Protein 9MQF (pdb70)

Solvent-accessible surface area: 14558 Å² total; per-residue (Å²): 120,87,165,67,25,58,116,37,85,49,150,2,135,42,171,31,32,38,141,76,90,37,3,48,15,41,7,2,5,59,17,6,68,81,0,11,36,32,6,18,38,58,27,58,30,188,41,153,62,21,36,9,22,58,64,74,0,155,62,17,24,30,39,14,47,26,11,1,4,44,3,31,79,12,3,85,140,32,47,46,0,0,0,14,0,4,8,0,71,33,61,147,54,13,7,15,25,2,5,8,3,27,19,54,96,94,38,76,12,10,0,3,1,7,3,18,49,16,3,11,36,65,88,94,115,146,81,33,81,2,68,108,98,10,2,144,86,17,41,160,64,6,9,60,64,88,22,78,40,3,57,62,149,66,22,112,83,184,9,77,124,24,124,87,99,6,110,35,99,19,80,92,63,71,2,149,212,85,44,66,54,169,56,38,54,9,31,48,10,24,9,3,34,16,0,26,89,0,7,5,145,70,0,93,98,32,42,18,50,8,50,21,1,5,0,29,23,94,36,44,0,68,58,49,50,37,1,34,2,8,0,12,28,57,60,131,83,0,41,64,25,42,34,126,73,184,203,56,50,49,0,77,0,2,0,4,0,14,56,23,80,157,128,44,74,61,42,0,0,31,0,26,0,18,11,14,119,98,34,114,25,34,160,56,78,94,26,75,120,70

Structure (mmCIF, N/CA/C/O backbone):
data_9MQF
#
_entry.id   9MQF
#
_cell.length_a   67.259
_cell.length_b   67.259
_cell.length_c   207.283
_cell.angle_alpha   90.00
_cell.angle_beta   90.00
_cell.angle_gamma   90.00
#
_symmetry.space_group_name_H-M   'P 41 2 2'
#
loop_
_entity.id
_entity.type
_entity.pdbx_description
1 polymer 'Acyl-[acyl-carrier-protein] hydrolase'
2 water water
#
loop_
_atom_site.group_PDB
_atom_site.id
_atom_site.type_symbol
_atom_site.label_atom_id
_atom_site.label_alt_id
_atom_site.label_comp_id
_atom_site.label_asym_id
_atom_site.label_entity_id
_atom_site.label_seq_id
_atom_site.pdbx_PDB_ins_code
_atom_site.Cartn_x
_atom_site.Cartn_y
_atom_site.Cartn_z
_atom_site.occupancy
_atom_site.B_iso_or_equiv
_atom_site.auth_seq_id
_atom_site.auth_comp_id
_atom_site.auth_asym_id
_atom_site.auth_atom_id
_atom_site.pdbx_PDB_model_num
ATOM 1 N N . PRO A 1 4 ? 2.913 1.788 2.548 1.00 130.76 86 PRO A N 1
ATOM 2 C CA . PRO A 1 4 ? 4.054 2.677 2.302 1.00 131.08 86 PRO A CA 1
ATOM 3 C C . PRO A 1 4 ? 4.773 2.957 3.625 1.00 127.92 86 PRO A C 1
ATOM 4 O O . PRO A 1 4 ? 5.802 3.594 3.609 1.00 125.27 86 PRO A O 1
ATOM 8 N N . ASP A 1 5 ? 4.201 2.483 4.728 1.00 135.02 87 ASP A N 1
ATOM 9 C CA . ASP A 1 5 ? 4.846 2.635 6.055 1.00 135.61 87 ASP A CA 1
ATOM 10 C C . ASP A 1 5 ? 4.809 1.256 6.707 1.00 134.23 87 ASP A C 1
ATOM 11 O O . ASP A 1 5 ? 5.410 1.086 7.780 1.00 133.08 87 ASP A O 1
ATOM 16 N N . LYS A 1 6 ? 4.105 0.322 6.070 1.00 117.82 88 LYS A N 1
ATOM 17 C CA . LYS A 1 6 ? 4.057 -1.066 6.583 1.00 102.51 88 LYS A CA 1
ATOM 18 C C . LYS A 1 6 ? 5.126 -1.852 5.834 1.00 87.50 88 LYS A C 1
ATOM 19 O O . LYS A 1 6 ? 5.053 -3.085 5.808 1.00 89.09 88 LYS A O 1
ATOM 25 N N . ARG A 1 7 ? 6.077 -1.141 5.239 1.00 76.33 89 ARG A N 1
ATOM 26 C CA . ARG A 1 7 ? 7.176 -1.845 4.590 1.00 76.94 89 ARG A CA 1
ATOM 27 C C . ARG A 1 7 ? 8.307 -2.194 5.550 1.00 70.00 89 ARG A C 1
ATOM 28 O O . ARG A 1 7 ? 9.321 -2.748 5.113 1.00 68.86 89 ARG A O 1
ATOM 36 N N . SER A 1 8 ? 8.162 -1.876 6.835 1.00 72.43 90 SER A N 1
ATOM 37 C CA . SER A 1 8 ? 9.086 -2.302 7.875 1.00 67.75 90 SER A CA 1
ATOM 38 C C . SER A 1 8 ? 8.281 -2.796 9.070 1.00 64.99 90 SER A C 1
ATOM 39 O O . SER A 1 8 ? 7.081 -2.534 9.190 1.00 64.03 90 SER A O 1
ATOM 42 N N . PHE A 1 9 ? 8.953 -3.524 9.959 1.00 60.08 91 PHE A N 1
ATOM 43 C CA . PHE A 1 9 ? 8.305 -4.168 11.094 1.00 54.98 91 PHE A CA 1
ATOM 44 C C . PHE A 1 9 ? 9.092 -3.864 12.360 1.00 57.06 91 PHE A C 1
ATOM 45 O O . PHE A 1 9 ? 10.306 -4.088 12.409 1.00 55.17 91 PHE A O 1
ATOM 53 N N . ARG A 1 10 ? 8.398 -3.369 13.383 1.00 52.98 92 ARG A N 1
ATOM 54 C CA . ARG A 1 10 ? 9.019 -2.890 14.610 1.00 48.55 92 ARG A CA 1
ATOM 55 C C . ARG A 1 10 ? 8.456 -3.637 15.812 1.00 52.62 92 ARG A C 1
ATOM 56 O O . ARG A 1 10 ? 7.248 -3.879 15.897 1.00 60.82 92 ARG A O 1
ATOM 64 N N . GLU A 1 11 ? 9.341 -4.002 16.739 1.00 53.75 93 GLU A N 1
ATOM 65 C CA . GLU A 1 11 ? 8.963 -4.671 17.976 1.00 47.75 93 GLU A CA 1
ATOM 66 C C . GLU A 1 11 ? 9.785 -4.102 19.122 1.00 49.59 93 GLU A C 1
ATOM 67 O O . GLU A 1 11 ? 10.938 -3.705 18.938 1.00 53.85 93 GLU A O 1
ATOM 73 N N . GLU A 1 12 ? 9.183 -4.071 20.308 1.00 50.31 94 GLU A N 1
ATOM 74 C CA . GLU A 1 12 ? 9.841 -3.586 21.512 1.00 54.53 94 GLU A CA 1
ATOM 75 C C . GLU A 1 12 ? 10.061 -4.737 22.485 1.00 55.65 94 GLU A C 1
ATOM 76 O O . GLU A 1 12 ? 9.175 -5.574 22.685 1.00 54.64 94 GLU A O 1
ATOM 82 N N . HIS A 1 13 ? 11.250 -4.775 23.083 1.00 53.69 95 HIS A N 1
ATOM 83 C CA . HIS A 1 13 ? 11.605 -5.797 24.056 1.00 46.44 95 HIS A CA 1
ATOM 84 C C . HIS A 1 13 ? 12.401 -5.163 25.187 1.00 48.50 95 HIS A C 1
ATOM 85 O O . HIS A 1 13 ? 13.135 -4.192 24.983 1.00 48.80 95 HIS A O 1
ATOM 92 N N . ARG A 1 14 ? 12.251 -5.724 26.383 1.00 48.81 96 ARG A N 1
ATOM 93 C CA . ARG A 1 14 ? 13.021 -5.307 27.547 1.00 50.26 96 ARG A CA 1
ATOM 94 C C . ARG A 1 14 ? 14.158 -6.298 27.762 1.00 49.83 96 ARG A C 1
ATOM 95 O O . ARG A 1 14 ? 13.919 -7.504 27.885 1.00 58.78 96 ARG A O 1
ATOM 103 N N . ILE A 1 15 ? 15.390 -5.786 27.801 1.00 49.91 97 ILE A N 1
ATOM 104 C CA . ILE A 1 15 ? 16.555 -6.639 28.015 1.00 50.30 97 ILE A CA 1
ATOM 105 C C . ILE A 1 15 ? 16.433 -7.306 29.378 1.00 53.07 97 ILE A C 1
ATOM 106 O O . ILE A 1 15 ? 16.278 -6.634 30.405 1.00 53.63 97 ILE A O 1
ATOM 111 N N . ARG A 1 16 ? 16.496 -8.632 29.391 1.00 51.40 98 ARG A N 1
ATOM 112 C CA . ARG A 1 16 ? 16.240 -9.405 30.595 1.00 53.35 98 ARG A CA 1
ATOM 113 C C . ARG A 1 16 ? 17.527 -9.630 31.387 1.00 54.77 98 ARG A C 1
ATOM 114 O O . ARG A 1 16 ? 18.640 -9.413 30.902 1.00 54.04 98 ARG A O 1
ATOM 122 N N . GLY A 1 17 ? 17.356 -10.084 32.630 1.00 57.10 99 GLY A N 1
ATOM 123 C CA . GLY A 1 17 ? 18.498 -10.241 33.517 1.00 59.03 99 GLY A CA 1
ATOM 124 C C . GLY A 1 17 ? 19.458 -11.327 33.068 1.00 58.38 99 GLY A C 1
ATOM 125 O O . GLY A 1 17 ? 20.678 -11.166 33.162 1.00 62.05 99 GLY A O 1
ATOM 126 N N . TYR A 1 18 ? 18.928 -12.447 32.581 1.00 59.50 100 TYR A N 1
ATOM 127 C CA . TYR A 1 18 ? 19.774 -13.541 32.124 1.00 57.15 100 TYR A CA 1
ATOM 128 C C . TYR A 1 18 ? 20.321 -13.319 30.721 1.00 54.60 100 TYR A C 1
ATOM 129 O O . TYR A 1 18 ? 20.998 -14.207 30.192 1.00 62.67 100 TYR A O 1
ATOM 138 N N . GLU A 1 19 ? 20.053 -12.166 30.111 1.00 53.12 101 GLU A N 1
ATOM 139 C CA . GLU A 1 19 ? 20.493 -11.866 28.756 1.00 50.92 101 GLU A CA 1
ATOM 140 C C . GLU A 1 19 ? 21.718 -10.962 28.713 1.00 51.15 101 GLU A C 1
ATOM 141 O O . GLU A 1 19 ? 22.117 -10.531 27.627 1.00 53.11 101 GLU A O 1
ATOM 147 N N . VAL A 1 20 ? 22.325 -10.665 29.861 1.00 53.33 102 VAL A N 1
ATOM 148 C CA . VAL A 1 20 ? 23.400 -9.686 29.931 1.00 60.13 102 VAL A CA 1
ATOM 149 C C . VAL A 1 20 ? 24.660 -10.332 30.494 1.00 55.85 102 VAL A C 1
ATOM 150 O O . VAL A 1 20 ? 24.620 -11.355 31.183 1.00 57.32 102 VAL A O 1
ATOM 154 N N . SER A 1 21 ? 25.790 -9.707 30.185 1.00 61.44 103 SER A N 1
ATOM 155 C CA . SER A 1 21 ? 27.095 -10.063 30.725 1.00 63.86 103 SER A CA 1
ATOM 156 C C . SER A 1 21 ? 27.289 -9.398 32.081 1.00 65.06 103 SER A C 1
ATOM 157 O O . SER A 1 21 ? 26.468 -8.582 32.502 1.00 65.30 103 SER A O 1
ATOM 160 N N . PRO A 1 22 ? 28.358 -9.746 32.815 1.00 74.28 104 PRO A N 1
ATOM 161 C CA . PRO A 1 22 ? 28.580 -9.119 34.132 1.00 67.20 104 PRO A CA 1
ATOM 162 C C . PRO A 1 22 ? 28.542 -7.597 34.139 1.00 67.83 104 PRO A C 1
ATOM 163 O O . PRO A 1 22 ? 28.150 -7.011 35.157 1.00 77.76 104 PRO A O 1
ATOM 167 N N . ASP A 1 23 ? 28.923 -6.930 33.050 1.00 71.05 105 ASP A N 1
ATOM 168 C CA . ASP A 1 23 ? 28.778 -5.480 32.990 1.00 71.60 105 ASP A CA 1
ATOM 169 C C . ASP A 1 23 ? 27.345 -5.045 32.694 1.00 76.65 105 ASP A C 1
ATOM 170 O O . ASP A 1 23 ? 27.120 -3.874 32.366 1.00 79.19 105 ASP A O 1
ATOM 175 N N . GLN A 1 24 ? 26.389 -5.972 32.791 1.00 74.22 106 GLN A N 1
ATOM 176 C CA . GLN A 1 24 ? 24.956 -5.714 32.656 1.00 64.11 106 GLN A CA 1
ATOM 177 C C . GLN A 1 24 ? 24.573 -5.210 31.269 1.00 63.68 106 GLN A C 1
ATOM 178 O O . GLN A 1 24 ? 23.497 -4.632 31.094 1.00 68.10 106 GLN A O 1
ATOM 184 N N . ARG A 1 25 ? 25.424 -5.425 30.273 1.00 60.03 107 ARG A N 1
ATOM 185 C CA . ARG A 1 25 ? 25.109 -5.088 28.893 1.00 59.63 107 ARG A CA 1
ATOM 186 C C . ARG A 1 25 ? 24.668 -6.342 28.153 1.00 59.90 107 ARG A C 1
ATOM 187 O O . ARG A 1 25 ? 25.188 -7.434 28.399 1.00 59.79 107 ARG A O 1
ATOM 195 N N . ALA A 1 26 ? 23.699 -6.180 27.256 1.00 58.20 108 ALA A N 1
ATOM 196 C CA . ALA A 1 26 ? 23.203 -7.312 26.486 1.00 59.12 108 ALA A CA 1
ATOM 197 C C . ALA A 1 26 ? 24.328 -7.927 25.666 1.00 50.57 108 ALA A C 1
ATOM 198 O O . ALA A 1 26 ? 25.169 -7.221 25.104 1.00 54.64 108 ALA A O 1
ATOM 200 N N . THR A 1 27 ? 24.353 -9.255 25.618 1.00 48.37 109 THR A N 1
ATOM 201 C CA . THR A 1 27 ? 25.346 -9.944 24.814 1.00 51.93 109 THR A CA 1
ATOM 202 C C . THR A 1 27 ? 24.971 -9.869 23.337 1.00 51.81 109 THR A C 1
ATOM 203 O O . THR A 1 27 ? 23.833 -9.563 22.971 1.00 52.24 109 THR A O 1
ATOM 207 N N . ILE A 1 28 ? 25.957 -10.144 22.481 1.00 52.43 110 ILE A N 1
ATOM 208 C CA . ILE A 1 28 ? 25.684 -10.176 21.049 1.00 48.14 110 ILE A CA 1
ATOM 209 C C . ILE A 1 28 ? 24.762 -11.342 20.712 1.00 46.06 110 ILE A C 1
ATOM 210 O O . ILE A 1 28 ? 24.009 -11.286 19.732 1.00 50.51 110 ILE A O 1
ATOM 215 N N . VAL A 1 29 ? 24.793 -12.407 21.518 1.00 46.29 111 VAL A N 1
ATOM 216 C CA . VAL A 1 29 ? 23.832 -13.495 21.357 1.00 48.04 111 VAL A CA 1
ATOM 217 C C . VAL A 1 29 ? 22.417 -12.988 21.601 1.00 50.58 111 VAL A C 1
ATOM 218 O O . VAL A 1 29 ? 21.485 -13.314 20.854 1.00 52.77 111 VAL A O 1
ATOM 222 N N . THR A 1 30 ? 22.235 -12.178 22.647 1.00 49.13 112 THR A N 1
ATOM 223 C CA . THR A 1 30 ? 20.922 -11.609 22.930 1.00 44.88 112 THR A CA 1
ATOM 224 C C . THR A 1 30 ? 20.457 -10.701 21.799 1.00 48.91 112 THR A C 1
ATOM 225 O O . THR A 1 30 ? 19.289 -10.747 21.396 1.00 54.96 112 THR A O 1
ATOM 229 N N . VAL A 1 31 ? 21.358 -9.865 21.278 1.00 41.89 113 VAL A N 1
ATOM 230 C CA . VAL A 1 31 ? 21.011 -9.004 20.149 1.00 42.57 113 VAL A CA 1
ATOM 231 C C . VAL A 1 31 ? 20.594 -9.847 18.951 1.00 46.79 113 VAL A C 1
ATOM 232 O O . VAL A 1 31 ? 19.552 -9.605 18.330 1.00 49.47 113 VAL A O 1
ATOM 236 N N . ALA A 1 32 ? 21.406 -10.851 18.608 1.00 45.42 114 ALA A N 1
ATOM 237 C CA . ALA A 1 32 ? 21.085 -11.714 17.476 1.00 43.09 114 ALA A CA 1
ATOM 238 C C . ALA A 1 32 ? 19.765 -12.443 17.692 1.00 51.61 114 ALA A C 1
ATOM 239 O O . ALA A 1 32 ? 18.985 -12.622 16.747 1.00 45.12 114 ALA A O 1
ATOM 241 N N . ASN A 1 33 ? 19.499 -12.874 18.929 1.00 45.76 115 ASN A N 1
ATOM 242 C CA . ASN A 1 33 ? 18.214 -13.495 19.237 1.00 41.17 115 ASN A CA 1
ATOM 243 C C . ASN A 1 33 ? 17.060 -12.545 18.947 1.00 44.17 115 ASN A C 1
ATOM 244 O O . ASN A 1 33 ? 16.034 -12.952 18.389 1.00 50.76 115 ASN A O 1
ATOM 249 N N . LEU A 1 34 ? 17.210 -11.272 19.320 1.00 40.69 116 LEU A N 1
ATOM 250 C CA . LEU A 1 34 ? 16.157 -10.297 19.056 1.00 47.86 116 LEU A CA 1
ATOM 251 C C . LEU A 1 34 ? 16.000 -10.042 17.564 1.00 49.21 116 LEU A C 1
ATOM 252 O O . LEU A 1 34 ? 14.881 -9.839 17.080 1.00 50.95 116 LEU A O 1
ATOM 257 N N . LEU A 1 35 ? 17.108 -10.051 16.816 1.00 48.52 117 LEU A N 1
ATOM 258 C CA . LEU A 1 35 ? 17.018 -9.852 15.373 1.00 41.92 117 LEU A CA 1
ATOM 259 C C . LEU A 1 35 ? 16.259 -10.993 14.707 1.00 45.67 117 LEU A C 1
ATOM 260 O O . LEU A 1 35 ? 15.443 -10.764 13.807 1.00 49.19 117 LEU A O 1
ATOM 265 N N . GLN A 1 36 ? 16.505 -12.231 15.144 1.00 43.28 118 GLN A N 1
ATOM 266 C CA . GLN A 1 36 ? 15.835 -13.375 14.535 1.00 47.10 118 GLN A CA 1
ATOM 267 C C . GLN A 1 36 ? 14.371 -13.458 14.951 1.00 48.56 118 GLN A C 1
ATOM 268 O O . GLN A 1 36 ? 13.536 -13.945 14.179 1.00 53.58 118 GLN A O 1
ATOM 274 N N . GLU A 1 37 ? 14.037 -12.985 16.154 1.00 52.73 119 GLU A N 1
ATOM 275 C CA . GLU A 1 37 ? 12.651 -13.032 16.608 1.00 47.76 119 GLU A CA 1
ATOM 276 C C . GLU A 1 37 ? 11.790 -12.018 15.864 1.00 44.31 119 GLU A C 1
ATOM 277 O O . GLU A 1 37 ? 10.659 -12.326 15.472 1.00 48.19 119 GLU A O 1
ATOM 283 N N . VAL A 1 38 ? 12.305 -10.804 15.663 1.00 45.13 120 VAL A N 1
ATOM 284 C CA . VAL A 1 38 ? 11.536 -9.784 14.957 1.00 48.60 120 VAL A CA 1
ATOM 285 C C . VAL A 1 38 ? 11.418 -10.133 13.478 1.00 50.36 120 VAL A C 1
ATOM 286 O O . VAL A 1 38 ? 10.372 -9.910 12.856 1.00 51.00 120 VAL A O 1
ATOM 290 N N . ALA A 1 39 ? 12.482 -10.688 12.893 1.00 48.02 121 ALA A N 1
ATOM 291 C CA . ALA A 1 39 ? 12.415 -11.122 11.502 1.00 49.90 121 ALA A CA 1
ATOM 292 C C . ALA A 1 39 ? 11.376 -12.221 11.319 1.00 54.95 121 ALA A C 1
ATOM 293 O O . ALA A 1 39 ? 10.589 -12.190 10.366 1.00 49.63 121 ALA A O 1
ATOM 295 N N . GLY A 1 40 ? 11.357 -13.202 12.226 1.00 45.97 122 GLY A N 1
ATOM 296 C CA . GLY A 1 40 ? 10.348 -14.244 12.154 1.00 44.56 122 GLY A CA 1
ATOM 297 C C . GLY A 1 40 ? 8.944 -13.723 12.377 1.00 52.85 122 GLY A C 1
ATOM 298 O O . GLY A 1 40 ? 7.988 -14.224 11.777 1.00 54.40 122 GLY A O 1
ATOM 299 N N . ASN A 1 41 ? 8.795 -12.714 13.238 1.00 48.89 123 ASN A N 1
ATOM 300 C CA . ASN A 1 41 ? 7.484 -12.106 13.439 1.00 60.24 123 ASN A CA 1
ATOM 301 C C . ASN A 1 41 ? 7.083 -11.241 12.252 1.00 57.65 123 ASN A C 1
ATOM 302 O O . ASN A 1 41 ? 5.886 -11.042 12.008 1.00 51.70 123 ASN A O 1
ATOM 307 N N . HIS A 1 42 ? 8.060 -10.711 11.513 1.00 55.84 124 HIS A N 1
ATOM 308 C CA . HIS A 1 42 ? 7.747 -10.033 10.261 1.00 53.15 124 HIS A CA 1
ATOM 309 C C . HIS A 1 42 ? 7.136 -11.006 9.261 1.00 55.76 124 HIS A C 1
ATOM 310 O O . HIS A 1 42 ? 6.171 -10.670 8.566 1.00 52.27 124 HIS A O 1
ATOM 317 N N . ALA A 1 43 ? 7.677 -12.225 9.187 1.00 54.71 125 ALA A N 1
ATOM 318 C CA . ALA A 1 43 ? 7.106 -13.236 8.303 1.00 54.22 125 ALA A CA 1
ATOM 319 C C . ALA A 1 43 ? 5.713 -13.648 8.764 1.00 66.62 125 ALA A C 1
ATOM 320 O O . ALA A 1 43 ? 4.822 -13.880 7.938 1.00 74.96 125 ALA A O 1
ATOM 322 N N . VAL A 1 44 ? 5.508 -13.746 10.080 1.00 60.98 126 VAL A N 1
ATOM 323 C CA . VAL A 1 44 ? 4.183 -14.058 10.609 1.00 61.98 126 VAL A CA 1
ATOM 324 C C . VAL A 1 44 ? 3.192 -12.961 10.243 1.00 61.20 126 VAL A C 1
ATOM 325 O O . VAL A 1 44 ? 2.048 -13.236 9.864 1.00 73.15 126 VAL A O 1
ATOM 329 N N . GLY A 1 45 ? 3.616 -11.700 10.343 1.00 61.48 127 GLY A N 1
ATOM 330 C CA . GLY A 1 45 ? 2.751 -10.609 9.933 1.00 53.04 127 GLY A CA 1
ATOM 331 C C . GLY A 1 45 ? 2.458 -10.607 8.446 1.00 67.31 127 GLY A C 1
ATOM 332 O O . GLY A 1 45 ? 1.416 -10.104 8.018 1.00 56.41 127 GLY A O 1
ATOM 333 N N . MET A 1 46 ? 3.360 -11.170 7.641 1.00 66.21 128 MET A N 1
ATOM 334 C CA . MET A 1 46 ? 3.183 -11.193 6.192 1.00 69.18 128 MET A CA 1
ATOM 335 C C . MET A 1 46 ? 2.386 -12.413 5.732 1.00 72.40 128 MET A C 1
ATOM 336 O O . MET A 1 46 ? 1.357 -12.270 5.065 1.00 75.11 128 MET A O 1
ATOM 341 N N . TRP A 1 47 ? 2.848 -13.615 6.078 1.00 78.51 129 TRP A N 1
ATOM 342 C CA . TRP A 1 47 ? 2.242 -14.843 5.580 1.00 81.40 129 TRP A CA 1
ATOM 343 C C . TRP A 1 47 ? 1.521 -15.650 6.652 1.00 86.45 129 TRP A C 1
ATOM 344 O O . TRP A 1 47 ? 0.997 -16.725 6.344 1.00 92.95 129 TRP A O 1
ATOM 355 N N . GLY A 1 48 ? 1.484 -15.177 7.895 1.00 86.06 130 GLY A N 1
ATOM 356 C CA . GLY A 1 48 ? 0.767 -15.880 8.940 1.00 84.20 130 GLY A CA 1
ATOM 357 C C . GLY A 1 48 ? 1.609 -16.911 9.660 1.00 87.07 130 GLY A C 1
ATOM 358 O O . GLY A 1 48 ? 2.778 -17.159 9.351 1.00 90.18 130 GLY A O 1
ATOM 359 N N . ARG A 1 49 ? 0.978 -17.531 10.654 1.00 86.30 131 ARG A N 1
ATOM 360 C CA . ARG A 1 49 ? 1.614 -18.535 11.503 1.00 96.54 131 ARG A CA 1
ATOM 361 C C . ARG A 1 49 ? 1.207 -19.909 10.982 1.00 107.91 131 ARG A C 1
ATOM 362 O O . ARG A 1 49 ? 0.102 -20.386 11.254 1.00 119.94 131 ARG A O 1
ATOM 370 N N . THR A 1 50 ? 2.105 -20.550 10.236 1.00 115.86 132 THR A N 1
ATOM 371 C CA . THR A 1 50 ? 1.779 -21.795 9.560 1.00 132.47 132 THR A CA 1
ATOM 372 C C . THR A 1 50 ? 2.095 -23.003 10.443 1.00 142.05 132 THR A C 1
ATOM 373 O O . THR A 1 50 ? 2.628 -22.885 11.549 1.00 133.80 132 THR A O 1
ATOM 377 N N . ASP A 1 51 ? 1.761 -24.191 9.930 1.00 149.12 133 ASP A N 1
ATOM 378 C CA . ASP A 1 51 ? 1.873 -25.432 10.686 1.00 151.46 133 ASP A CA 1
ATOM 379 C C . ASP A 1 51 ? 3.312 -25.831 10.981 1.00 151.84 133 ASP A C 1
ATOM 380 O O . ASP A 1 51 ? 3.526 -26.755 11.772 1.00 149.90 133 ASP A O 1
ATOM 385 N N . GLU A 1 52 ? 4.297 -25.172 10.372 1.00 150.65 134 GLU A N 1
ATOM 386 C CA . GLU A 1 52 ? 5.698 -25.438 10.669 1.00 151.30 134 GLU A CA 1
ATOM 387 C C . GLU A 1 52 ? 6.438 -24.245 11.253 1.00 147.31 134 GLU A C 1
ATOM 388 O O . GLU A 1 52 ? 7.424 -24.444 11.965 1.00 140.11 134 GLU A O 1
ATOM 394 N N . GLY A 1 53 ? 5.935 -23.041 10.972 1.00 145.41 135 GLY A N 1
ATOM 395 C CA . GLY A 1 53 ? 6.597 -21.813 11.439 1.00 138.24 135 GLY A CA 1
ATOM 396 C C . GLY A 1 53 ? 7.379 -21.031 10.403 1.00 154.71 135 GLY A C 1
ATOM 397 O O . GLY A 1 53 ? 7.193 -19.800 10.335 1.00 158.28 135 GLY A O 1
ATOM 398 N N . PHE A 1 54 ? 8.206 -21.720 9.609 1.00 168.53 136 PHE A N 1
ATOM 399 C CA . PHE A 1 54 ? 9.058 -21.037 8.601 1.00 173.68 136 PHE A CA 1
ATOM 400 C C . PHE A 1 54 ? 8.087 -20.424 7.596 1.00 178.75 136 PHE A C 1
ATOM 401 O O . PHE A 1 54 ? 7.166 -21.141 7.156 1.00 177.67 136 PHE A O 1
ATOM 409 N N . ALA A 1 55 ? 8.324 -19.163 7.223 1.00 180.03 137 ALA A N 1
ATOM 410 C CA . ALA A 1 55 ? 7.466 -18.475 6.231 1.00 178.78 137 ALA A CA 1
ATOM 411 C C . ALA A 1 55 ? 6.267 -19.424 6.261 1.00 182.67 137 ALA A C 1
ATOM 412 O O . ALA A 1 55 ? 5.871 -19.812 7.381 1.00 173.83 137 ALA A O 1
ATOM 414 N N . SER A 1 56 ? 5.739 -19.797 5.087 1.00 215.19 138 SER A N 1
ATOM 415 C CA . SER A 1 56 ? 4.514 -20.639 5.047 1.00 215.68 138 SER A CA 1
ATOM 416 C C . SER A 1 56 ? 4.515 -21.669 3.923 1.00 216.82 138 SER A C 1
ATOM 417 O O . SER A 1 56 ? 3.520 -22.417 3.819 1.00 217.36 138 SER A O 1
ATOM 420 N N . LEU A 1 57 ? 5.563 -21.679 3.102 1.00 183.03 139 LEU A N 1
ATOM 421 C CA . LEU A 1 57 ? 5.584 -22.562 1.905 1.00 172.35 139 LEU A CA 1
ATOM 422 C C . LEU A 1 57 ? 4.382 -22.298 0.979 1.00 167.06 139 LEU A C 1
ATOM 423 O O . LEU A 1 57 ? 3.835 -23.294 0.474 1.00 158.97 139 LEU A O 1
ATOM 428 N N . PRO A 1 58 ? 3.928 -21.049 0.698 1.00 165.74 140 PRO A N 1
ATOM 429 C CA . PRO A 1 58 ? 2.876 -20.813 -0.287 1.00 154.10 140 PRO A CA 1
ATOM 430 C C . PRO A 1 58 ? 3.666 -20.682 -1.588 1.00 149.97 140 PRO A C 1
ATOM 431 O O . PRO A 1 58 ? 4.383 -19.710 -1.713 1.00 152.06 140 PRO A O 1
ATOM 435 N N . SER A 1 59 ? 3.527 -21.628 -2.519 1.00 146.42 141 SER A N 1
ATOM 436 C CA . SER A 1 59 ? 4.390 -21.620 -3.698 1.00 147.23 141 SER A CA 1
ATOM 437 C C . SER A 1 59 ? 5.855 -21.778 -3.312 1.00 143.78 141 SER A C 1
ATOM 438 O O . SER A 1 59 ? 6.743 -21.592 -4.156 1.00 137.73 141 SER A O 1
ATOM 441 N N . MET A 1 60 ? 6.130 -22.107 -2.048 1.00 144.27 142 MET A N 1
ATOM 442 C CA . MET A 1 60 ? 7.452 -22.487 -1.567 1.00 142.01 142 MET A CA 1
ATOM 443 C C . MET A 1 60 ? 7.406 -23.857 -0.899 1.00 141.13 142 MET A C 1
ATOM 444 O O . MET A 1 60 ? 8.154 -24.118 0.046 1.00 144.76 142 MET A O 1
ATOM 449 N N . LYS A 1 61 ? 6.526 -24.740 -1.383 1.00 131.53 143 LYS A N 1
ATOM 450 C CA . LYS A 1 61 ? 6.286 -26.011 -0.703 1.00 128.03 143 LYS A CA 1
ATOM 451 C C . LYS A 1 61 ? 7.560 -26.835 -0.564 1.00 117.02 143 LYS A C 1
ATOM 452 O O . LYS A 1 61 ? 7.686 -27.624 0.379 1.00 114.32 143 LYS A O 1
ATOM 458 N N . ASP A 1 62 ? 8.511 -26.665 -1.480 1.00 110.93 144 ASP A N 1
ATOM 459 C CA . ASP A 1 62 ? 9.801 -27.339 -1.410 1.00 113.12 144 ASP A CA 1
ATOM 460 C C . ASP A 1 62 ? 10.949 -26.335 -1.450 1.00 112.48 144 ASP A C 1
ATOM 461 O O . ASP A 1 62 ? 12.026 -26.631 -1.970 1.00 115.82 144 ASP A O 1
ATOM 466 N N . LEU A 1 63 ? 10.729 -25.143 -0.899 1.00 112.55 145 LEU A N 1
ATOM 467 C CA . LEU A 1 63 ? 11.727 -24.086 -0.890 1.00 105.26 145 LEU A CA 1
ATOM 468 C C . LEU A 1 63 ? 11.965 -23.615 0.537 1.00 104.47 145 LEU A C 1
ATOM 469 O O . LEU A 1 63 ? 11.086 -23.714 1.397 1.00 112.68 145 LEU A O 1
ATOM 474 N N . LEU A 1 64 ? 13.167 -23.097 0.778 1.00 99.28 146 LEU A N 1
ATOM 475 C CA . LEU A 1 64 ? 13.598 -22.710 2.112 1.00 95.25 146 LEU A CA 1
ATOM 476 C C . LEU A 1 64 ? 14.471 -21.467 2.023 1.00 87.04 146 LEU A C 1
ATOM 477 O O . LEU A 1 64 ? 15.358 -21.383 1.169 1.00 88.22 146 LEU A O 1
ATOM 482 N N . PHE A 1 65 ? 14.207 -20.500 2.899 1.00 83.12 147 PHE A N 1
ATOM 483 C CA . PHE A 1 65 ? 15.029 -19.301 3.008 1.00 80.09 147 PHE A CA 1
ATOM 484 C C . PHE A 1 65 ? 16.212 -19.595 3.921 1.00 82.23 147 PHE A C 1
ATOM 485 O O . PHE A 1 65 ? 16.028 -20.002 5.074 1.00 84.41 147 PHE A O 1
ATOM 493 N N . VAL A 1 66 ? 17.423 -19.390 3.407 1.00 65.99 148 VAL A N 1
ATOM 494 C CA . VAL A 1 66 ? 18.648 -19.656 4.149 1.00 61.81 148 VAL A CA 1
ATOM 495 C C . VAL A 1 66 ? 19.494 -18.392 4.146 1.00 59.62 148 VAL A C 1
ATOM 496 O O . VAL A 1 66 ? 19.798 -17.847 3.078 1.00 66.83 148 VAL A O 1
ATOM 500 N N . MET A 1 67 ? 19.871 -17.930 5.334 1.00 61.36 149 MET A N 1
ATOM 501 C CA . MET A 1 67 ? 20.751 -16.777 5.469 1.00 57.93 149 MET A CA 1
ATOM 502 C C . MET A 1 67 ? 22.198 -17.233 5.321 1.00 55.04 149 MET A C 1
ATOM 503 O O . MET A 1 67 ? 22.678 -18.056 6.108 1.00 64.69 149 MET A O 1
ATOM 508 N N . THR A 1 68 ? 22.890 -16.708 4.309 1.00 51.22 150 THR A N 1
ATOM 509 C CA . THR A 1 68 ? 24.279 -17.074 4.062 1.00 56.03 150 THR A CA 1
ATOM 510 C C . THR A 1 68 ? 25.278 -16.077 4.632 1.00 53.33 150 THR A C 1
ATOM 511 O O . THR A 1 68 ? 26.442 -16.440 4.835 1.00 58.82 150 THR A O 1
ATOM 515 N N . ARG A 1 69 ? 24.857 -14.843 4.897 1.00 47.53 151 ARG A N 1
ATOM 516 C CA . ARG A 1 69 ? 25.731 -13.822 5.458 1.00 49.09 151 ARG A CA 1
ATOM 517 C C . ARG A 1 69 ? 24.940 -12.979 6.444 1.00 51.49 151 ARG A C 1
ATOM 518 O O . ARG A 1 69 ? 23.824 -12.551 6.141 1.00 47.87 151 ARG A O 1
ATOM 526 N N . LEU A 1 70 ? 25.514 -12.761 7.625 1.00 53.21 152 LEU A N 1
ATOM 527 C CA . LEU A 1 70 ? 24.962 -11.856 8.623 1.00 44.40 152 LEU A CA 1
ATOM 528 C C . LEU A 1 70 ? 26.061 -10.903 9.063 1.00 46.74 152 LEU A C 1
ATOM 529 O O . LEU A 1 70 ? 27.174 -11.338 9.373 1.00 51.96 152 LEU A O 1
ATOM 534 N N . GLN A 1 71 ? 25.752 -9.609 9.082 1.00 46.57 153 GLN A N 1
ATOM 535 C CA . GLN A 1 71 ? 26.694 -8.585 9.518 1.00 45.57 153 GLN A CA 1
ATOM 536 C C . GLN A 1 71 ? 25.988 -7.661 10.496 1.00 51.32 153 GLN A C 1
ATOM 537 O O . GLN A 1 71 ? 24.982 -7.035 10.146 1.00 47.45 153 GLN A O 1
ATOM 543 N N . VAL A 1 72 ? 26.513 -7.578 11.716 1.00 48.14 154 VAL A N 1
ATOM 544 C CA . VAL A 1 72 ? 25.953 -6.739 12.767 1.00 49.79 154 VAL A CA 1
ATOM 545 C C . VAL A 1 72 ? 27.033 -5.780 13.244 1.00 47.12 154 VAL A C 1
ATOM 546 O O . VAL A 1 72 ? 28.139 -6.207 13.593 1.00 54.35 154 VAL A O 1
ATOM 550 N N . ARG A 1 73 ? 26.713 -4.489 13.250 1.00 49.88 155 ARG A N 1
ATOM 551 C CA . ARG A 1 73 ? 27.588 -3.452 13.779 1.00 52.33 155 ARG A CA 1
ATOM 552 C C . ARG A 1 73 ? 26.915 -2.814 14.986 1.00 50.34 155 ARG A C 1
ATOM 553 O O . ARG A 1 73 ? 25.752 -2.404 14.908 1.00 51.58 155 ARG A O 1
ATOM 561 N N . MET A 1 74 ? 27.639 -2.740 16.099 1.00 47.21 156 MET A N 1
ATOM 562 C CA . MET A 1 74 ? 27.096 -2.249 17.359 1.00 51.17 156 MET A CA 1
ATOM 563 C C . MET A 1 74 ? 27.684 -0.884 17.686 1.00 57.28 156 MET A C 1
ATOM 564 O O . MET A 1 74 ? 28.907 -0.707 17.668 1.00 61.34 156 MET A O 1
ATOM 569 N N . TYR A 1 75 ? 26.809 0.074 17.986 1.00 55.31 157 TYR A N 1
ATOM 570 C CA . TYR A 1 75 ? 27.218 1.415 18.381 1.00 61.94 157 TYR A CA 1
ATOM 571 C C . TYR A 1 75 ? 27.150 1.639 19.883 1.00 65.16 157 TYR A C 1
ATOM 572 O O . TYR A 1 75 ? 27.926 2.436 20.417 1.00 62.94 157 TYR A O 1
ATOM 581 N N . GLU A 1 76 ? 26.230 0.961 20.568 1.00 63.94 158 GLU A N 1
ATOM 582 C CA . GLU A 1 76 ? 26.143 1.002 22.022 1.00 61.31 158 GLU A CA 1
ATOM 583 C C . GLU A 1 76 ? 25.257 -0.134 22.514 1.00 60.58 158 GLU A C 1
ATOM 584 O O . GLU A 1 76 ? 24.075 -0.206 22.162 1.00 58.44 158 GLU A O 1
ATOM 590 N N . TYR A 1 77 ? 25.818 -1.027 23.314 1.00 62.51 159 TYR A N 1
ATOM 591 C CA . TYR A 1 77 ? 25.055 -2.166 23.801 1.00 61.92 159 TYR A CA 1
ATOM 592 C C . TYR A 1 77 ? 24.019 -1.706 24.819 1.00 56.02 159 TYR A C 1
ATOM 593 O O . TYR A 1 77 ? 24.353 -0.948 25.738 1.00 62.22 159 TYR A O 1
ATOM 602 N N . PRO A 1 78 ? 22.763 -2.120 24.686 1.00 56.30 160 PRO A N 1
ATOM 603 C CA . PRO A 1 78 ? 21.771 -1.801 25.714 1.00 51.42 160 PRO A CA 1
ATOM 604 C C . PRO A 1 78 ? 22.052 -2.568 26.996 1.00 57.71 160 PRO A C 1
ATOM 605 O O . PRO A 1 78 ? 22.773 -3.568 27.014 1.00 57.91 160 PRO A O 1
ATOM 609 N N . LYS A 1 79 ? 21.469 -2.078 28.082 1.00 54.44 161 LYS A N 1
ATOM 610 C CA . LYS A 1 79 ? 21.718 -2.625 29.406 1.00 59.24 161 LYS A CA 1
ATOM 611 C C . LYS A 1 79 ? 20.475 -3.321 29.947 1.00 59.16 161 LYS A C 1
ATOM 612 O O . LYS A 1 79 ? 19.366 -3.183 29.423 1.00 58.83 161 LYS A O 1
ATOM 618 N N . TRP A 1 80 ? 20.688 -4.084 31.016 1.00 63.83 162 TRP A N 1
ATOM 619 C CA . TRP A 1 80 ? 19.610 -4.821 31.661 1.00 60.98 162 TRP A CA 1
ATOM 620 C C . TRP A 1 80 ? 18.536 -3.867 32.172 1.00 58.85 162 TRP A C 1
ATOM 621 O O . TRP A 1 80 ? 18.822 -2.932 32.926 1.00 61.24 162 TRP A O 1
ATOM 632 N N . GLY A 1 81 ? 17.295 -4.103 31.747 1.00 57.57 163 GLY A N 1
ATOM 633 C CA . GLY A 1 81 ? 16.181 -3.242 32.073 1.00 58.73 163 GLY A CA 1
ATOM 634 C C . GLY A 1 81 ? 15.800 -2.260 30.985 1.00 57.54 163 GLY A C 1
ATOM 635 O O . GLY A 1 81 ? 14.715 -1.671 31.058 1.00 58.23 163 GLY A O 1
ATOM 636 N N . ASP A 1 82 ? 16.655 -2.071 29.983 1.00 56.03 164 ASP A N 1
ATOM 637 C CA . ASP A 1 82 ? 16.356 -1.136 28.908 1.00 57.02 164 ASP A CA 1
ATOM 638 C C . ASP A 1 82 ? 15.290 -1.698 27.977 1.00 58.34 164 ASP A C 1
ATOM 639 O O . ASP A 1 82 ? 15.305 -2.882 27.627 1.00 55.80 164 ASP A O 1
ATOM 644 N N . VAL A 1 83 ? 14.362 -0.836 27.573 1.00 54.11 165 VAL A N 1
ATOM 645 C CA . VAL A 1 83 ? 13.371 -1.173 26.559 1.00 51.90 165 VAL A CA 1
ATOM 646 C C . VAL A 1 83 ? 13.951 -0.770 25.209 1.00 52.11 165 VAL A C 1
ATOM 647 O O . VAL A 1 83 ? 14.167 0.416 24.945 1.00 51.51 165 VAL A O 1
ATOM 651 N N . VAL A 1 84 ? 14.218 -1.755 24.358 1.00 48.77 166 VAL A N 1
ATOM 652 C CA . VAL A 1 84 ? 14.783 -1.502 23.043 1.00 47.30 166 VAL A CA 1
ATOM 653 C C . VAL A 1 84 ? 13.740 -1.826 21.984 1.00 51.07 166 VAL A C 1
ATOM 654 O O . VAL A 1 84 ? 12.798 -2.591 22.207 1.00 50.50 166 VAL A O 1
ATOM 658 N N . ALA A 1 85 ? 13.919 -1.226 20.813 1.00 52.07 167 ALA A N 1
ATOM 659 C CA . ALA A 1 85 ? 13.066 -1.470 19.660 1.00 49.82 167 ALA A CA 1
ATOM 660 C C . ALA A 1 85 ? 13.914 -2.045 18.538 1.00 52.03 167 ALA A C 1
ATOM 661 O O . ALA A 1 85 ? 15.008 -1.541 18.260 1.00 52.89 167 ALA A O 1
ATOM 663 N N . VAL A 1 86 ? 13.417 -3.102 17.905 1.00 50.71 168 VAL A N 1
ATOM 664 C CA . VAL A 1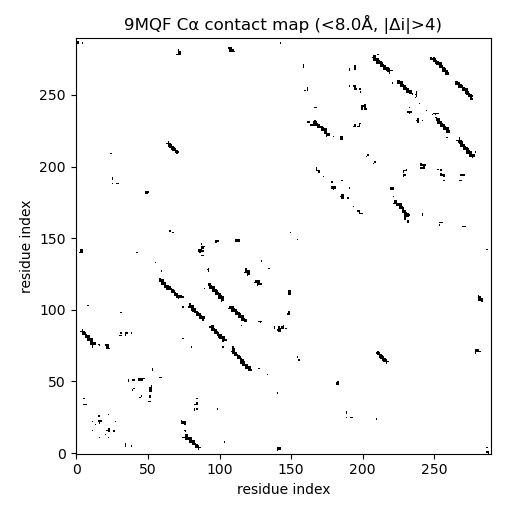 86 ? 14.068 -3.715 16.754 1.00 50.25 168 VAL A CA 1
ATOM 665 C C . VAL A 1 86 ? 13.167 -3.505 15.547 1.00 52.23 168 VAL A C 1
ATOM 666 O O . VAL A 1 86 ? 12.020 -3.971 15.528 1.00 56.24 168 VAL A O 1
ATOM 670 N N . GLU A 1 87 ? 13.678 -2.792 14.551 1.00 48.97 169 GLU A N 1
ATOM 671 C CA . GLU A 1 87 ? 12.960 -2.526 13.314 1.00 52.77 169 GLU A CA 1
ATOM 672 C C . GLU A 1 87 ? 13.653 -3.259 12.175 1.00 52.99 169 GLU A C 1
ATOM 673 O O . GLU A 1 87 ? 14.873 -3.147 12.013 1.00 54.20 169 GLU A O 1
ATOM 679 N N . THR A 1 88 ? 12.879 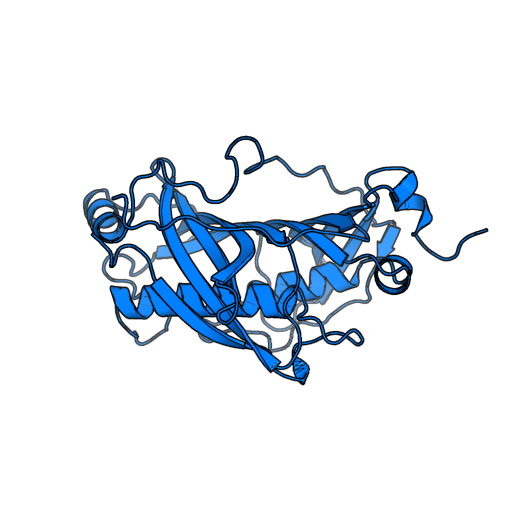-4.012 11.396 1.00 51.87 170 THR A N 1
ATOM 680 C CA . THR A 1 88 ? 13.431 -4.856 10.348 1.00 51.02 170 THR A CA 1
ATOM 681 C C . THR A 1 88 ? 12.690 -4.638 9.036 1.00 50.78 170 THR A C 1
ATOM 682 O O . THR A 1 88 ? 11.517 -4.255 9.014 1.00 57.02 170 THR A O 1
ATOM 686 N N . TYR A 1 89 ? 13.401 -4.889 7.941 1.00 47.06 171 TYR A N 1
ATOM 687 C CA . TYR A 1 89 ? 12.849 -4.817 6.596 1.00 54.02 171 TYR A CA 1
ATOM 688 C C . TYR A 1 89 ? 13.757 -5.625 5.681 1.00 52.83 171 TYR A C 1
ATOM 689 O O . TYR A 1 89 ? 14.877 -5.985 6.049 1.00 54.02 171 TYR A O 1
ATOM 698 N N . PHE A 1 90 ? 13.261 -5.905 4.478 1.00 51.05 172 PHE A N 1
ATOM 699 C CA . PHE A 1 90 ? 14.030 -6.646 3.490 1.00 54.21 172 PHE A CA 1
ATOM 700 C C . PHE A 1 90 ? 13.817 -6.027 2.117 1.00 57.98 172 PHE A C 1
ATOM 701 O O . PHE A 1 90 ? 12.765 -5.449 1.839 1.00 50.85 172 PHE A O 1
ATOM 709 N N . THR A 1 91 ? 14.833 -6.142 1.263 1.00 56.24 173 THR A N 1
ATOM 710 C CA . THR A 1 91 ? 14.787 -5.606 -0.090 1.00 58.67 173 THR A CA 1
ATOM 711 C C . THR A 1 91 ? 15.283 -6.654 -1.077 1.00 66.21 173 THR A C 1
ATOM 712 O O . THR A 1 91 ? 15.805 -7.707 -0.700 1.00 59.47 173 THR A O 1
ATOM 716 N N . GLU A 1 92 ? 15.113 -6.345 -2.360 1.00 66.07 174 GLU A N 1
ATOM 717 C CA . GLU A 1 92 ? 15.637 -7.195 -3.417 1.00 67.09 174 GLU A CA 1
ATOM 718 C C . GLU A 1 92 ? 17.160 -7.118 -3.444 1.00 60.73 174 GLU A C 1
ATOM 719 O O . GLU A 1 92 ? 17.748 -6.056 -3.226 1.00 62.56 174 GLU A O 1
ATOM 725 N N . GLU A 1 93 ? 17.801 -8.259 -3.699 1.00 59.71 175 GLU A N 1
ATOM 726 C CA . GLU A 1 93 ? 19.264 -8.341 -3.763 1.00 57.79 175 GLU A CA 1
ATOM 727 C C . GLU A 1 93 ? 19.615 -9.216 -4.965 1.00 61.97 175 GLU A C 1
ATOM 728 O O . GLU A 1 93 ? 19.744 -10.437 -4.841 1.00 72.67 175 GLU A O 1
ATOM 734 N N . GLY A 1 94 ? 19.775 -8.581 -6.125 1.00 61.36 176 GLY A N 1
ATOM 735 C CA . GLY A 1 94 ? 19.939 -9.347 -7.342 1.00 71.81 176 GLY A CA 1
ATOM 736 C C . GLY A 1 94 ? 18.632 -10.019 -7.731 1.00 78.38 176 GLY A C 1
ATOM 737 O O . GLY A 1 94 ? 17.537 -9.536 -7.431 1.00 90.28 176 GLY A O 1
ATOM 738 N N . ARG A 1 95 ? 18.759 -11.226 -8.276 1.00 87.07 177 ARG A N 1
ATOM 739 C CA . ARG A 1 95 ? 17.567 -11.952 -8.773 1.00 90.80 177 ARG A CA 1
ATOM 740 C C . ARG A 1 95 ? 17.427 -13.263 -8.010 1.00 89.86 177 ARG A C 1
ATOM 741 O O . ARG A 1 95 ? 16.461 -13.991 -8.259 1.00 99.95 177 ARG A O 1
ATOM 749 N N . LEU A 1 96 ? 18.375 -13.548 -7.134 1.00 82.41 178 LEU A N 1
ATOM 750 C CA . LEU A 1 96 ? 18.303 -14.750 -6.316 1.00 77.92 178 LEU A CA 1
ATOM 751 C C . LEU A 1 96 ? 18.197 -14.470 -4.828 1.00 78.40 178 LEU A C 1
ATOM 752 O O . LEU A 1 96 ? 17.543 -15.236 -4.117 1.00 78.87 178 LEU A O 1
ATOM 757 N N . ALA A 1 97 ? 18.808 -13.397 -4.342 1.00 71.36 179 ALA A N 1
ATOM 758 C CA . ALA A 1 97 ? 18.944 -13.151 -2.918 1.00 64.55 179 ALA A CA 1
ATOM 759 C C . ALA A 1 97 ? 18.046 -12.009 -2.459 1.00 63.70 179 ALA A C 1
ATOM 760 O O . ALA A 1 97 ? 17.575 -11.191 -3.253 1.00 67.94 179 ALA A O 1
ATOM 762 N N . PHE A 1 98 ? 17.813 -11.973 -1.151 1.00 59.05 180 PHE A N 1
ATOM 763 C CA . PHE A 1 98 ? 17.136 -10.871 -0.489 1.00 62.53 180 PHE A CA 1
ATOM 764 C C . PHE A 1 98 ? 18.034 -10.331 0.614 1.00 53.09 180 PHE A C 1
ATOM 765 O O . PHE A 1 98 ? 18.805 -11.075 1.227 1.00 57.23 180 PHE A O 1
ATOM 773 N N . ARG A 1 99 ? 17.932 -9.029 0.860 1.00 58.26 181 ARG A N 1
ATOM 774 C CA . ARG A 1 99 ? 18.751 -8.348 1.856 1.00 52.63 181 ARG A CA 1
ATOM 775 C C . ARG A 1 99 ? 17.847 -7.876 2.987 1.00 54.91 181 ARG A C 1
ATOM 776 O O . ARG A 1 99 ? 17.074 -6.928 2.815 1.00 55.81 181 ARG A O 1
ATOM 784 N N . ARG A 1 100 ? 17.940 -8.536 4.138 1.00 54.35 182 ARG A N 1
ATOM 785 C CA . ARG A 1 100 ? 17.208 -8.128 5.328 1.00 49.37 182 ARG A CA 1
ATOM 786 C C . ARG A 1 100 ? 18.124 -7.334 6.250 1.00 48.07 182 ARG A C 1
ATOM 787 O O . ARG A 1 100 ? 19.276 -7.713 6.476 1.00 45.25 182 ARG A O 1
ATOM 795 N N . GLU A 1 101 ? 17.603 -6.230 6.780 1.00 46.08 183 GLU A N 1
ATOM 796 C CA . GLU A 1 101 ? 18.370 -5.341 7.636 1.00 45.57 183 GLU A CA 1
ATOM 797 C C . GLU A 1 101 ? 17.601 -5.080 8.925 1.00 52.08 183 GLU A C 1
ATOM 798 O O . GLU A 1 101 ? 16.383 -5.267 8.996 1.00 51.12 183 GLU A O 1
ATOM 804 N N . TRP A 1 102 ? 18.334 -4.657 9.956 1.00 49.68 184 TRP A N 1
ATOM 805 C CA . TRP A 1 102 ? 17.763 -4.423 11.275 1.00 41.28 184 TRP A CA 1
ATOM 806 C C . TRP A 1 102 ? 18.262 -3.099 11.833 1.00 44.66 184 TRP A C 1
ATOM 807 O O . TRP A 1 102 ? 19.403 -2.694 11.595 1.00 41.55 184 TRP A O 1
ATOM 818 N N . LYS A 1 103 ? 17.396 -2.436 12.593 1.00 51.24 185 LYS A N 1
ATOM 819 C CA . LYS A 1 103 ? 17.757 -1.253 13.363 1.00 45.00 185 LYS A CA 1
ATOM 820 C C . LYS A 1 103 ? 17.474 -1.531 14.831 1.00 53.88 185 LYS A C 1
ATOM 821 O O . LYS A 1 103 ? 16.318 -1.747 15.212 1.00 53.04 185 LYS A O 1
ATOM 827 N N . LEU A 1 104 ? 18.525 -1.542 15.646 1.00 54.76 186 LEU A N 1
ATOM 828 C CA . LEU A 1 104 ? 18.405 -1.704 17.090 1.00 52.58 186 LEU A CA 1
ATOM 829 C C . LEU A 1 104 ? 18.396 -0.321 17.726 1.00 51.34 186 LEU A C 1
ATOM 830 O O . LEU A 1 104 ? 19.376 0.424 17.613 1.00 53.28 186 LEU A O 1
ATOM 835 N N . MET A 1 105 ? 17.291 0.022 18.386 1.00 46.70 187 MET A N 1
ATOM 836 C CA . MET A 1 105 ? 17.062 1.380 18.854 1.00 53.10 187 MET A CA 1
ATOM 837 C C . MET A 1 105 ? 16.667 1.380 20.324 1.00 52.84 187 MET A C 1
ATOM 838 O O . MET A 1 105 ? 16.018 0.452 20.813 1.00 47.39 187 MET A O 1
ATOM 843 N N . ASP A 1 106 ? 17.075 2.437 21.023 1.00 55.31 188 ASP A N 1
ATOM 844 C CA . ASP A 1 106 ? 16.672 2.666 22.404 1.00 53.32 188 ASP A CA 1
ATOM 845 C C . ASP A 1 106 ? 15.361 3.444 22.403 1.00 56.50 188 ASP A C 1
ATOM 846 O O . ASP A 1 106 ? 15.278 4.525 21.813 1.00 61.85 188 ASP A O 1
ATOM 851 N N . VAL A 1 107 ? 14.338 2.890 23.058 1.00 55.15 189 VAL A N 1
ATOM 852 C CA . VAL A 1 107 ? 13.013 3.505 23.021 1.00 58.29 189 VAL A CA 1
ATOM 853 C C . VAL A 1 107 ? 13.007 4.828 23.779 1.00 64.36 189 VAL A C 1
ATOM 854 O O . VAL A 1 107 ? 12.341 5.789 23.373 1.00 75.27 189 VAL A O 1
ATOM 858 N N . ALA A 1 108 ? 13.760 4.907 24.878 1.00 62.57 190 ALA A N 1
ATOM 859 C CA . ALA A 1 108 ? 13.738 6.105 25.712 1.00 67.77 190 ALA A CA 1
ATOM 860 C C . ALA A 1 108 ? 14.316 7.309 24.976 1.00 75.74 190 ALA A C 1
ATOM 861 O O . ALA A 1 108 ? 13.720 8.393 24.972 1.00 84.35 190 ALA A O 1
ATOM 863 N N . THR A 1 109 ? 15.477 7.140 24.345 1.00 72.59 191 THR A N 1
ATOM 864 C CA . THR A 1 109 ? 16.155 8.238 23.670 1.00 73.59 191 THR A CA 1
ATOM 865 C C . THR A 1 109 ? 15.903 8.274 22.168 1.00 71.66 191 THR A C 1
ATOM 866 O O . THR A 1 109 ? 16.217 9.284 21.530 1.00 73.47 191 THR A O 1
ATOM 870 N N . GLY A 1 110 ? 15.349 7.209 21.590 1.00 70.82 192 GLY A N 1
ATOM 871 C CA . GLY A 1 110 ? 15.175 7.135 20.155 1.00 65.21 192 GLY A CA 1
ATOM 872 C C . GLY A 1 110 ? 16.448 6.933 19.365 1.00 67.58 192 GLY A C 1
ATOM 873 O O . GLY A 1 110 ? 16.382 6.831 18.135 1.00 69.52 192 GLY A O 1
ATOM 874 N N . LYS A 1 111 ? 17.598 6.863 20.029 1.00 63.42 193 LYS A N 1
ATOM 875 C CA . LYS A 1 111 ? 18.878 6.758 19.348 1.00 66.68 193 LYS A CA 1
ATOM 876 C C . LYS A 1 111 ? 19.068 5.362 18.758 1.00 68.71 193 LYS A C 1
ATOM 877 O O . LYS A 1 111 ? 18.370 4.406 19.109 1.00 61.10 193 LYS A O 1
ATOM 883 N N . LEU A 1 112 ? 20.034 5.256 17.848 1.00 69.14 194 LEU A N 1
ATOM 884 C CA . LEU A 1 112 ? 20.344 4.008 17.162 1.00 61.13 194 LEU A CA 1
ATOM 885 C C . LEU A 1 112 ? 21.485 3.305 17.888 1.00 61.65 194 LEU A C 1
ATOM 886 O O . LEU A 1 112 ? 22.600 3.834 17.959 1.00 60.98 194 LEU A O 1
ATOM 891 N N . LEU A 1 113 ? 21.205 2.115 18.417 1.00 57.29 195 LEU A N 1
ATOM 892 C CA . LEU A 1 113 ? 22.195 1.355 19.171 1.00 56.71 195 LEU A CA 1
ATOM 893 C C . LEU A 1 113 ? 23.031 0.433 18.296 1.00 57.63 195 LEU A C 1
ATOM 894 O O . LEU A 1 113 ? 24.189 0.157 18.630 1.00 51.02 195 LEU A O 1
ATOM 899 N N . GLY A 1 114 ? 22.473 -0.054 17.194 1.00 52.95 196 GLY A N 1
ATOM 900 C CA . GLY A 1 114 ? 23.193 -0.978 16.337 1.00 55.46 196 GLY A CA 1
ATOM 901 C C . GLY A 1 114 ? 22.431 -1.204 15.053 1.00 56.44 196 GLY A C 1
ATOM 902 O O . GLY A 1 114 ? 21.248 -0.872 14.935 1.00 53.29 196 GLY A O 1
ATOM 903 N N . ALA A 1 115 ? 23.134 -1.784 14.083 1.00 50.54 197 ALA A N 1
ATOM 904 C CA . ALA A 1 115 ? 22.576 -2.018 12.761 1.00 49.80 197 ALA A CA 1
ATOM 905 C C . ALA A 1 115 ? 22.992 -3.394 12.267 1.00 50.98 197 ALA A C 1
ATOM 906 O O . A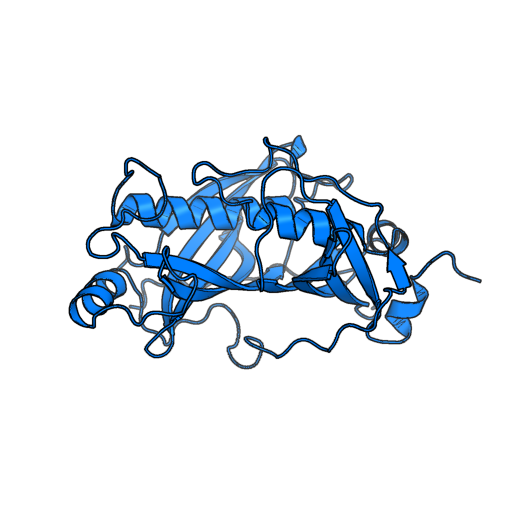LA A 1 115 ? 24.120 -3.834 12.505 1.00 51.33 197 ALA A O 1
ATOM 908 N N . GLY A 1 116 ? 22.076 -4.065 11.582 1.00 47.58 198 GLY A N 1
ATOM 909 C CA . GLY A 1 116 ? 22.363 -5.357 10.995 1.00 49.05 198 GLY A CA 1
ATOM 910 C C . GLY A 1 116 ? 21.950 -5.401 9.540 1.00 52.33 198 GLY A C 1
ATOM 911 O O . GLY A 1 116 ? 21.033 -4.702 9.109 1.00 51.32 198 GLY A O 1
ATOM 912 N N . THR A 1 117 ? 22.659 -6.232 8.778 1.00 45.28 199 THR A N 1
ATOM 913 C CA . THR A 1 117 ? 22.307 -6.517 7.395 1.00 51.84 199 THR A CA 1
ATOM 914 C C . THR A 1 117 ? 22.664 -7.967 7.102 1.00 51.09 199 THR A C 1
ATOM 915 O O . THR A 1 117 ? 23.530 -8.555 7.755 1.00 47.02 199 THR A O 1
ATOM 919 N N . SER A 1 118 ? 21.983 -8.546 6.116 1.00 52.38 200 SER A N 1
ATOM 920 C CA . SER A 1 118 ? 22.108 -9.974 5.866 1.00 46.32 200 SER A CA 1
ATOM 921 C C . SER A 1 118 ? 21.786 -10.276 4.410 1.00 48.54 200 SER A C 1
ATOM 922 O O . SER A 1 118 ? 21.244 -9.442 3.681 1.00 55.36 200 SER A O 1
ATOM 925 N N . THR A 1 119 ? 22.134 -11.495 3.998 1.00 47.73 201 THR A N 1
ATOM 926 C CA . THR A 1 119 ? 21.885 -11.988 2.649 1.00 46.43 201 THR A CA 1
ATOM 927 C C . THR A 1 119 ? 21.154 -13.318 2.752 1.00 47.91 201 THR A C 1
ATOM 928 O O . THR A 1 119 ? 21.649 -14.251 3.394 1.00 52.80 201 THR A O 1
ATOM 932 N N . TRP A 1 120 ? 19.983 -13.404 2.125 1.00 47.50 202 TRP A N 1
ATOM 933 C CA . TRP A 1 120 ? 19.133 -14.586 2.182 1.00 49.85 202 TRP A CA 1
ATOM 934 C C . TRP A 1 120 ? 18.906 -15.120 0.776 1.00 55.48 202 TRP A C 1
ATOM 935 O O . TRP A 1 120 ? 18.544 -14.359 -0.126 1.00 60.21 202 TRP A O 1
ATOM 946 N N . VAL A 1 121 ? 19.101 -16.424 0.596 1.00 53.45 203 VAL A N 1
ATOM 947 C CA . VAL A 1 121 ? 18.854 -17.085 -0.677 1.00 55.73 203 VAL A CA 1
ATOM 948 C C . VAL A 1 121 ? 17.780 -18.149 -0.474 1.00 67.03 203 VAL A C 1
ATOM 949 O O . VAL A 1 121 ? 17.415 -18.492 0.651 1.00 66.53 203 VAL A O 1
ATOM 953 N N . THR A 1 122 ? 17.273 -18.668 -1.589 1.00 67.14 204 THR A N 1
ATOM 954 C CA . THR A 1 122 ? 16.274 -19.732 -1.591 1.00 73.61 204 THR A CA 1
ATOM 955 C C . THR A 1 122 ? 16.927 -21.001 -2.122 1.00 82.88 204 THR A C 1
ATOM 956 O O . THR A 1 122 ? 17.310 -21.063 -3.296 1.00 85.97 204 THR A O 1
ATOM 960 N N . ILE A 1 123 ? 16.986 -21.985 -1.231 1.00 83.73 205 ILE A N 1
ATOM 961 C CA . ILE A 1 123 ? 17.520 -23.309 -1.621 1.00 93.89 205 ILE A CA 1
ATOM 962 C C . ILE A 1 123 ? 16.341 -24.265 -1.714 1.00 101.05 205 ILE A C 1
ATOM 963 O O . ILE A 1 123 ? 15.310 -24.008 -1.076 1.00 99.18 205 ILE A O 1
ATOM 968 N N . ASN A 1 124 ? 16.473 -25.288 -2.545 1.00 112.73 206 ASN A N 1
ATOM 969 C CA . ASN A 1 124 ? 15.444 -26.315 -2.606 1.00 111.96 206 ASN A CA 1
ATOM 970 C C . ASN A 1 124 ? 15.580 -27.246 -1.408 1.00 121.66 206 ASN A C 1
ATOM 971 O O . ASN A 1 124 ? 16.669 -27.756 -1.127 1.00 125.74 206 ASN A O 1
ATOM 976 N N . THR A 1 125 ? 14.484 -27.427 -0.675 1.00 121.78 207 THR A N 1
ATOM 977 C CA . THR A 1 125 ? 14.532 -28.238 0.567 1.00 126.79 207 THR A CA 1
ATOM 978 C C . THR A 1 125 ? 14.991 -29.655 0.242 1.00 139.83 207 THR A C 1
ATOM 979 O O . THR A 1 125 ? 15.850 -30.180 0.973 1.00 140.51 207 THR A O 1
ATOM 983 N N . ALA A 1 126 ? 14.451 -30.231 -0.830 1.00 166.37 208 ALA A N 1
ATOM 984 C CA . ALA A 1 126 ? 14.761 -31.640 -1.163 1.00 170.44 208 ALA A CA 1
ATOM 985 C C . ALA A 1 126 ? 16.051 -31.819 -1.969 1.00 171.15 208 ALA A C 1
ATOM 986 O O . ALA A 1 126 ? 16.251 -32.924 -2.502 1.00 172.31 208 ALA A O 1
ATOM 988 N N . THR A 1 127 ? 16.880 -30.778 -2.066 1.00 152.89 209 THR A N 1
ATOM 989 C CA . THR A 1 127 ? 18.187 -30.905 -2.763 1.00 145.89 209 THR A CA 1
ATOM 990 C C . THR A 1 127 ? 19.254 -30.002 -2.147 1.00 137.90 209 THR A C 1
ATOM 991 O O . THR A 1 127 ? 20.402 -30.075 -2.602 1.00 135.56 209 THR A O 1
ATOM 995 N N . ARG A 1 128 ? 18.889 -29.181 -1.165 1.00 138.52 210 ARG A N 1
ATOM 996 C CA . ARG A 1 128 ? 19.839 -28.206 -0.558 1.00 139.12 210 ARG A CA 1
ATOM 997 C C . ARG A 1 128 ? 20.582 -27.443 -1.661 1.00 139.98 210 ARG A C 1
ATOM 998 O O . ARG A 1 128 ? 21.614 -26.832 -1.343 1.00 143.67 210 ARG A O 1
ATOM 1006 N N . ARG A 1 129 ? 20.051 -27.482 -2.886 1.00 142.86 211 ARG A N 1
ATOM 1007 C CA . ARG A 1 129 ? 20.655 -26.756 -4.030 1.00 139.90 211 ARG A CA 1
ATOM 1008 C C . ARG A 1 129 ? 19.911 -25.433 -4.223 1.00 136.92 211 ARG A C 1
ATOM 1009 O O . ARG A 1 129 ? 18.708 -25.398 -3.944 1.00 137.17 211 ARG A O 1
ATOM 1017 N N . LEU A 1 130 ? 20.597 -24.395 -4.697 1.00 113.69 212 LEU A N 1
ATOM 1018 C CA . LEU A 1 130 ? 19.965 -23.104 -4.931 1.00 100.44 212 LEU A CA 1
ATOM 1019 C C . LEU A 1 130 ? 18.832 -23.241 -5.940 1.00 105.66 212 LEU A C 1
ATOM 1020 O O . LEU A 1 130 ? 18.864 -24.086 -6.839 1.00 111.93 212 LEU A O 1
ATOM 1025 N N . SER A 1 131 ? 17.815 -22.397 -5.781 1.00 98.60 213 SER A N 1
ATOM 1026 C CA . SER A 1 131 ? 16.647 -22.443 -6.652 1.00 100.97 213 SER A CA 1
ATOM 1027 C C . SER A 1 131 ? 16.078 -21.041 -6.780 1.00 94.33 213 SER A C 1
ATOM 1028 O O . SER A 1 131 ? 15.699 -20.429 -5.777 1.00 84.79 213 SER A O 1
ATOM 1031 N N . LYS A 1 132 ? 16.019 -20.541 -8.011 1.00 96.90 214 LYS A N 1
ATOM 1032 C CA . LYS A 1 132 ? 15.453 -19.224 -8.267 1.00 94.27 214 LYS A CA 1
ATOM 1033 C C . LYS A 1 132 ? 13.954 -19.248 -8.001 1.00 98.05 214 LYS A C 1
ATOM 1034 O O . LYS A 1 132 ? 13.230 -20.067 -8.579 1.00 102.79 214 LYS A O 1
ATOM 1040 N N . LEU A 1 133 ? 13.491 -18.362 -7.127 1.00 97.82 215 LEU A N 1
ATOM 1041 C CA . LEU A 1 133 ? 12.060 -18.202 -6.936 1.00 91.69 215 LEU A CA 1
ATOM 1042 C C . LEU A 1 133 ? 11.418 -17.775 -8.253 1.00 101.14 215 LEU A C 1
ATOM 1043 O O . LEU A 1 133 ? 12.013 -16.994 -9.006 1.00 104.33 215 LEU A O 1
ATOM 1048 N N . PRO A 1 134 ? 10.228 -18.278 -8.575 1.00 101.94 216 PRO A N 1
ATOM 1049 C CA . PRO A 1 134 ? 9.546 -17.823 -9.792 1.00 100.12 216 PRO A CA 1
ATOM 1050 C C . PRO A 1 134 ? 9.271 -16.329 -9.725 1.00 107.04 216 PRO A C 1
ATOM 1051 O O . PRO A 1 134 ? 8.928 -15.791 -8.670 1.00 100.23 216 PRO A O 1
ATOM 1055 N N . GLU A 1 135 ? 9.440 -15.653 -10.866 1.00 114.56 217 GLU A N 1
ATOM 1056 C CA . GLU A 1 135 ? 9.220 -14.210 -10.903 1.00 114.62 217 GLU A CA 1
ATOM 1057 C C . GLU A 1 135 ? 7.801 -13.846 -10.491 1.00 110.28 217 GLU A C 1
ATOM 1058 O O . GLU A 1 135 ? 7.564 -12.740 -9.991 1.00 109.02 217 GLU A O 1
ATOM 1064 N N . ASP A 1 136 ? 6.849 -14.758 -10.694 1.00 113.69 218 ASP A N 1
ATOM 1065 C CA . ASP A 1 136 ? 5.513 -14.570 -10.141 1.00 106.05 218 ASP A CA 1
ATOM 1066 C C . ASP A 1 136 ? 5.566 -14.452 -8.623 1.00 95.87 218 ASP A C 1
ATOM 1067 O O . ASP A 1 136 ? 4.872 -13.616 -8.032 1.00 97.30 218 ASP A O 1
ATOM 1072 N N . VAL A 1 137 ? 6.397 -15.270 -7.976 1.00 101.10 219 VAL A N 1
ATOM 1073 C CA . VAL A 1 137 ? 6.446 -15.290 -6.518 1.00 100.01 219 VA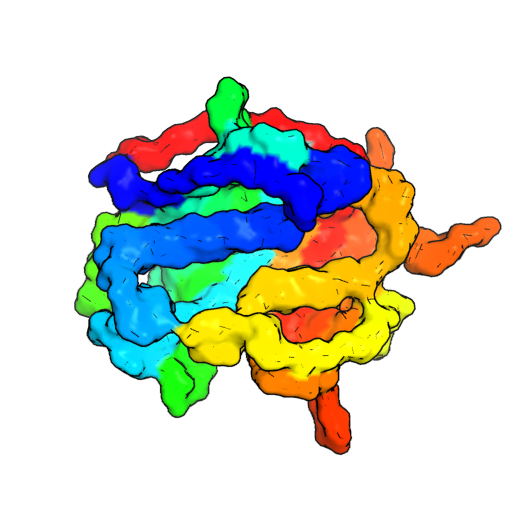L A CA 1
ATOM 1074 C C . VAL A 1 137 ? 7.258 -14.118 -5.979 1.00 102.33 219 VAL A C 1
ATOM 1075 O O . VAL A 1 137 ? 6.860 -13.477 -5.000 1.00 101.85 219 VAL A O 1
ATOM 1079 N N . ARG A 1 138 ? 8.405 -13.820 -6.598 1.00 97.69 220 ARG A N 1
ATOM 1080 C CA . ARG A 1 138 ? 9.268 -12.756 -6.087 1.00 98.22 220 ARG A CA 1
ATOM 1081 C C . ARG A 1 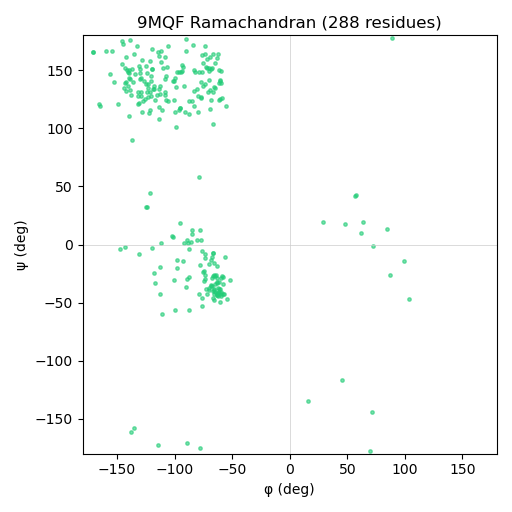138 ? 8.567 -11.404 -6.121 1.00 94.33 220 ARG A C 1
ATOM 1082 O O . ARG A 1 138 ? 8.746 -10.583 -5.213 1.00 84.59 220 ARG A O 1
ATOM 1090 N N . LYS A 1 139 ? 7.765 -11.153 -7.159 1.00 96.61 221 LYS A N 1
ATOM 1091 C CA . LYS A 1 139 ? 7.027 -9.897 -7.245 1.00 94.77 221 LYS A CA 1
ATOM 1092 C C . LYS A 1 139 ? 6.086 -9.718 -6.058 1.00 95.21 221 LYS A C 1
ATOM 1093 O O . LYS A 1 139 ? 5.799 -8.585 -5.657 1.00 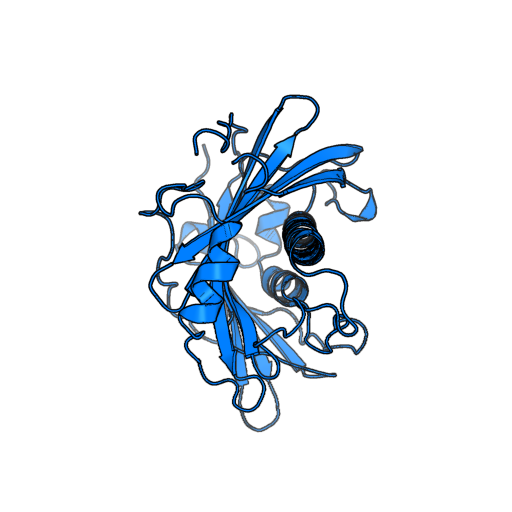90.46 221 LYS A O 1
ATOM 1099 N N . ARG A 1 140 ? 5.606 -10.821 -5.481 1.00 106.38 222 ARG A N 1
ATOM 1100 C CA . ARG A 1 140 ? 4.715 -10.739 -4.329 1.00 97.70 222 ARG A CA 1
ATOM 1101 C C . ARG A 1 140 ? 5.475 -10.413 -3.049 1.00 96.59 222 ARG A C 1
ATOM 1102 O O . ARG A 1 140 ? 5.020 -9.588 -2.248 1.00 97.52 222 ARG A O 1
ATOM 1110 N N . PHE A 1 141 ? 6.587 -11.089 -2.811 1.00 82.33 223 PHE A N 1
ATOM 1111 C CA . PHE A 1 141 ? 7.387 -10.737 -1.620 1.00 82.18 223 PHE A CA 1
ATOM 1112 C C . PHE A 1 141 ? 7.728 -9.248 -1.652 1.00 77.45 223 PHE A C 1
ATOM 1113 O O . PHE A 1 141 ? 7.521 -8.585 -0.630 1.00 72.66 223 PHE A O 1
ATOM 1121 N N . LEU A 1 142 ? 8.192 -8.734 -2.790 1.00 77.88 224 LEU A N 1
ATOM 1122 C CA . LEU A 1 142 ? 8.669 -7.359 -2.855 1.00 72.29 224 LEU A CA 1
ATOM 1123 C C . LEU A 1 142 ? 7.565 -6.332 -2.639 1.00 69.58 224 LEU A C 1
ATOM 1124 O O . LEU A 1 142 ? 7.870 -5.138 -2.545 1.00 63.45 224 LEU A O 1
ATOM 1129 N N . ARG A 1 143 ? 6.301 -6.757 -2.562 1.00 65.14 225 ARG A N 1
ATOM 1130 C CA . ARG A 1 143 ? 5.242 -5.835 -2.166 1.00 68.12 225 ARG A CA 1
ATOM 1131 C C . ARG A 1 143 ? 5.472 -5.303 -0.758 1.00 67.15 225 ARG A C 1
ATOM 1132 O O . ARG A 1 143 ? 5.112 -4.159 -0.457 1.00 64.33 225 ARG A O 1
ATOM 1140 N N . PHE A 1 144 ? 6.068 -6.114 0.113 1.00 65.61 226 PHE A N 1
ATOM 1141 C CA . PHE A 1 144 ? 6.412 -5.707 1.468 1.00 66.98 226 PHE A CA 1
ATOM 1142 C C . PHE A 1 144 ? 7.795 -5.080 1.562 1.00 68.42 226 PHE A C 1
ATOM 1143 O O . PHE A 1 144 ? 8.238 -4.755 2.668 1.00 65.78 226 PHE A O 1
ATOM 1151 N N . ALA A 1 145 ? 8.482 -4.899 0.438 1.00 66.03 227 ALA A N 1
ATOM 1152 C CA . ALA A 1 145 ? 9.857 -4.430 0.481 1.00 66.12 227 ALA A CA 1
ATOM 1153 C C . ALA A 1 145 ? 9.941 -2.940 0.181 1.00 69.44 227 ALA A C 1
ATOM 1154 O O . ALA A 1 145 ? 9.205 -2.434 -0.675 1.00 69.77 227 ALA A O 1
ATOM 1156 N N . PRO A 1 146 ? 10.810 -2.220 0.882 1.00 68.86 228 PRO A N 1
ATOM 1157 C CA . PRO A 1 146 ? 11.171 -0.867 0.456 1.00 64.12 228 PRO A CA 1
ATOM 1158 C C . PRO A 1 146 ? 12.085 -0.926 -0.754 1.00 65.06 228 PRO A C 1
ATOM 1159 O O . PRO A 1 146 ? 12.535 -2.016 -1.140 1.00 67.20 228 PRO A O 1
ATOM 1163 N N . PRO A 1 147 ? 12.370 0.209 -1.394 1.00 64.07 229 PRO A N 1
ATOM 1164 C CA . PRO A 1 147 ? 13.287 0.187 -2.540 1.00 61.80 229 PRO A CA 1
ATOM 1165 C C . PRO A 1 147 ? 14.669 -0.306 -2.140 1.00 67.31 229 PRO A C 1
ATOM 1166 O O . PRO A 1 147 ? 15.117 -0.125 -1.006 1.00 65.51 229 PRO A O 1
ATOM 1170 N N . SER A 1 148 ? 15.351 -0.939 -3.099 1.00 64.20 230 SER A N 1
ATOM 1171 C CA . SER A 1 148 ? 16.681 -1.485 -2.850 1.00 60.67 230 SER A CA 1
ATOM 1172 C C . SER A 1 148 ? 17.724 -0.408 -2.586 1.00 69.70 230 SER A C 1
ATOM 1173 O O . SER A 1 148 ? 18.863 -0.745 -2.244 1.00 70.83 230 SER A O 1
ATOM 1176 N N . SER A 1 149 ? 17.372 0.870 -2.745 1.00 68.79 231 SER A N 1
ATOM 1177 C CA . SER A 1 149 ? 18.284 1.956 -2.411 1.00 65.90 231 SER A CA 1
ATOM 1178 C C . SER A 1 149 ? 18.437 2.157 -0.910 1.00 69.81 231 SER A C 1
ATOM 1179 O O . SER A 1 149 ? 19.345 2.885 -0.492 1.00 68.05 231 SER A O 1
ATOM 1182 N N . VAL A 1 150 ? 17.585 1.535 -0.101 1.00 70.20 232 VAL A N 1
ATOM 1183 C CA . VAL A 1 150 ? 17.625 1.708 1.348 1.00 66.03 232 VAL A CA 1
ATOM 1184 C C . VAL A 1 150 ? 18.782 0.893 1.912 1.00 61.69 232 VAL A C 1
ATOM 1185 O O . VAL A 1 150 ? 18.887 -0.312 1.663 1.00 63.03 232 VAL A O 1
ATOM 1189 N N . HIS A 1 151 ? 19.657 1.555 2.668 1.00 61.03 233 HIS A N 1
ATOM 1190 C CA . HIS A 1 151 ? 20.792 0.905 3.310 1.00 63.65 233 HIS A CA 1
ATOM 1191 C C . HIS A 1 151 ? 20.942 1.448 4.722 1.00 55.75 233 HIS A C 1
ATOM 1192 O O . HIS A 1 151 ? 20.983 2.666 4.917 1.00 59.40 233 HIS A O 1
ATOM 1199 N N . ILE A 1 152 ? 21.023 0.548 5.699 1.00 55.76 234 ILE A N 1
ATOM 1200 C CA . ILE A 1 152 ? 21.310 0.967 7.065 1.00 57.07 234 ILE A CA 1
ATOM 1201 C C . ILE A 1 152 ? 22.815 1.050 7.312 1.00 57.72 234 ILE A C 1
ATOM 1202 O O . ILE A 1 152 ? 23.263 1.839 8.149 1.00 61.18 234 ILE A O 1
ATOM 1207 N N . LEU A 1 153 ? 23.605 0.261 6.588 1.00 57.22 235 LEU A N 1
ATOM 1208 C CA . LEU A 1 153 ? 25.054 0.315 6.613 1.00 57.45 235 LEU A CA 1
ATOM 1209 C C . LEU A 1 153 ? 25.574 0.652 5.221 1.00 56.89 235 LEU A C 1
ATOM 1210 O O . LEU A 1 153 ? 24.919 0.339 4.222 1.00 65.79 235 LEU A O 1
ATOM 1215 N N . PRO A 1 154 ? 26.729 1.304 5.123 1.00 62.14 236 PRO A N 1
ATOM 1216 C CA . PRO A 1 154 ? 27.300 1.612 3.807 1.00 66.72 236 PRO A CA 1
ATOM 1217 C C . PRO A 1 154 ? 27.537 0.340 3.015 1.00 63.23 236 PRO A C 1
ATOM 1218 O O . PRO A 1 154 ? 28.188 -0.594 3.508 1.00 62.44 236 PRO A O 1
ATOM 1222 N N . PRO A 1 155 ? 27.006 0.257 1.792 1.00 66.37 237 PRO A N 1
ATOM 1223 C CA . PRO A 1 155 ? 27.189 -0.969 0.999 1.00 65.53 237 PRO A CA 1
ATOM 1224 C C . PRO A 1 155 ? 28.644 -1.312 0.760 1.00 69.94 237 PRO A C 1
ATOM 1225 O O . PRO A 1 155 ? 28.992 -2.498 0.710 1.00 66.49 237 PRO A O 1
ATOM 1229 N N . GLU A 1 156 ? 29.508 -0.304 0.620 1.00 67.50 238 GLU A N 1
ATOM 1230 C CA . GLU A 1 156 ? 30.929 -0.549 0.408 1.00 66.44 238 GLU A CA 1
ATOM 1231 C C . GLU A 1 156 ? 31.575 -1.252 1.594 1.00 69.45 238 GLU A C 1
ATOM 1232 O O . GLU A 1 156 ? 32.659 -1.826 1.444 1.00 68.91 238 GLU A O 1
ATOM 1238 N N . GLU A 1 157 ? 30.938 -1.220 2.762 1.00 62.71 239 GLU A N 1
ATOM 1239 C CA . GLU A 1 157 ? 31.454 -1.862 3.961 1.00 60.21 239 GLU A CA 1
ATOM 1240 C C . GLU A 1 157 ? 30.755 -3.181 4.265 1.00 60.46 239 GLU A C 1
ATOM 1241 O O . GLU A 1 157 ? 30.995 -3.769 5.324 1.00 66.98 239 GLU A O 1
ATOM 1247 N N . THR A 1 158 ? 29.899 -3.656 3.366 1.00 59.15 240 THR A N 1
ATOM 1248 C CA . THR A 1 158 ? 29.204 -4.924 3.522 1.00 58.81 240 THR A CA 1
ATOM 1249 C C . THR A 1 158 ? 29.669 -5.909 2.456 1.00 56.99 240 THR A C 1
ATOM 1250 O O . THR A 1 158 ? 30.311 -5.540 1.469 1.00 69.28 240 THR A O 1
ATOM 1254 N N . LYS A 1 159 ? 29.335 -7.181 2.680 1.00 65.71 241 LYS A N 1
ATOM 1255 C CA . LYS A 1 159 ? 29.589 -8.253 1.716 1.00 56.81 241 LYS A CA 1
ATOM 1256 C C . LYS A 1 159 ? 31.071 -8.349 1.359 1.00 54.80 241 LYS A C 1
ATOM 1257 O O . LYS A 1 159 ? 31.440 -8.511 0.194 1.00 60.73 241 LYS A O 1
ATOM 1263 N N . LYS A 1 160 ? 31.926 -8.243 2.369 1.00 52.42 242 LYS A N 1
ATOM 1264 C CA . LYS A 1 160 ? 33.360 -8.394 2.185 1.00 54.28 242 LYS A CA 1
ATOM 1265 C C . LYS A 1 160 ? 33.756 -9.847 2.403 1.00 59.13 242 LYS A C 1
ATOM 1266 O O . LYS A 1 160 ? 33.278 -10.500 3.335 1.00 62.44 242 LYS A O 1
ATOM 1272 N N . LYS A 1 161 ? 34.618 -10.355 1.526 1.00 60.45 243 LYS A N 1
ATOM 1273 C CA . LYS A 1 161 ? 35.057 -11.739 1.627 1.00 56.75 243 LYS A CA 1
ATOM 1274 C C . LYS A 1 161 ? 35.894 -11.928 2.885 1.00 60.77 243 LYS A C 1
ATOM 1275 O O . LYS A 1 161 ? 36.805 -11.142 3.162 1.00 68.44 243 LYS A O 1
ATOM 1281 N N . LEU A 1 162 ? 35.576 -12.966 3.653 1.00 58.90 244 LEU A N 1
ATOM 1282 C CA . LEU A 1 162 ? 36.327 -13.264 4.862 1.00 59.95 244 LEU A CA 1
ATOM 1283 C C . LEU A 1 162 ? 37.659 -13.914 4.509 1.00 57.65 244 LEU A C 1
ATOM 1284 O O . LEU A 1 162 ? 37.780 -14.626 3.509 1.00 62.63 244 LEU A O 1
ATOM 1289 N N . GLN A 1 163 ? 38.666 -13.654 5.341 1.00 61.04 245 GLN A N 1
ATOM 1290 C CA . GLN A 1 163 ? 39.964 -14.282 5.150 1.00 58.00 245 GLN A CA 1
ATOM 1291 C C . GLN A 1 163 ? 39.845 -15.797 5.294 1.00 61.15 245 GLN A C 1
ATOM 1292 O O . GLN A 1 163 ? 38.878 -16.323 5.850 1.00 66.65 245 GLN A O 1
ATOM 1298 N N . ASP A 1 164 ? 40.887 -16.470 4.807 1.00 68.73 246 ASP A N 1
ATOM 1299 C CA . ASP A 1 164 ? 40.930 -17.948 4.877 1.00 74.32 246 ASP A CA 1
ATOM 1300 C C . ASP A 1 164 ? 41.336 -18.362 6.287 1.00 70.43 246 ASP A C 1
ATOM 1301 O O . ASP A 1 164 ? 42.103 -17.622 6.915 1.00 68.34 246 ASP A O 1
ATOM 1306 N N . MET A 1 165 ? 40.845 -19.508 6.741 1.00 82.28 247 MET A N 1
ATOM 1307 C CA . MET A 1 165 ? 41.043 -19.966 8.110 1.00 81.78 247 MET A CA 1
ATOM 1308 C C . MET A 1 165 ? 42.230 -20.920 8.172 1.00 78.56 247 MET A C 1
ATOM 1309 O O . MET A 1 165 ? 42.190 -22.006 7.584 1.00 80.61 247 MET A O 1
ATOM 1314 N N . GLU A 1 166 ? 43.276 -20.519 8.891 1.00 77.94 248 GLU A N 1
ATOM 1315 C CA . GLU A 1 166 ? 44.424 -21.388 9.111 1.00 82.88 248 GLU A CA 1
ATOM 1316 C C . GLU A 1 166 ? 44.099 -22.388 10.212 1.00 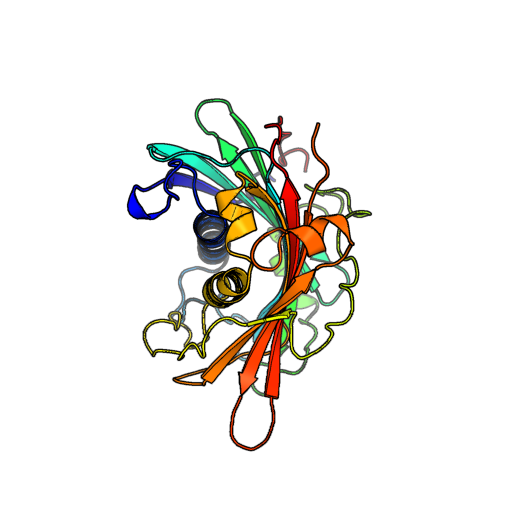87.65 248 GLU A C 1
ATOM 1317 O O . GLU A 1 166 ? 43.674 -22.003 11.307 1.00 84.12 248 GLU A O 1
ATOM 1323 N N . LEU A 1 167 ? 44.300 -23.674 9.925 1.00 91.46 249 LEU A N 1
ATOM 1324 C CA . LEU A 1 167 ? 43.924 -24.712 10.867 1.00 84.76 249 LEU A CA 1
ATOM 1325 C C . LEU A 1 167 ? 45.133 -25.545 11.275 1.00 87.43 249 LEU A C 1
ATOM 1326 O O . LEU A 1 167 ? 46.026 -25.783 10.454 1.00 94.00 249 LEU A O 1
ATOM 1331 N N . PRO A 1 168 ? 45.194 -26.003 12.535 1.00 85.46 250 PRO A N 1
ATOM 1332 C CA . PRO A 1 168 ? 44.229 -25.776 13.625 1.00 82.76 250 PRO A CA 1
ATOM 1333 C C . PRO A 1 168 ? 44.283 -24.343 14.142 1.00 84.92 250 PRO A C 1
ATOM 1334 O O . PRO A 1 168 ? 45.320 -23.691 14.053 1.00 88.44 250 PRO A O 1
ATOM 1338 N N . GLY A 1 169 ? 43.179 -23.825 14.675 1.00 80.54 251 GLY A N 1
ATOM 1339 C CA . GLY A 1 169 ? 43.186 -22.478 15.209 1.00 80.67 251 GLY A CA 1
ATOM 1340 C C . GLY A 1 169 ? 44.103 -22.344 16.409 1.00 88.82 251 GLY A C 1
ATOM 1341 O O . GLY A 1 169 ? 44.422 -23.313 17.102 1.00 94.27 251 GLY A O 1
ATOM 1342 N N . GLN A 1 170 ? 44.545 -21.107 16.649 1.00 83.15 252 GLN A N 1
ATOM 1343 C CA . GLN A 1 170 ? 45.418 -20.852 17.790 1.00 87.52 252 GLN A CA 1
ATOM 1344 C C . GLN A 1 170 ? 44.691 -21.100 19.105 1.00 91.28 252 GLN A C 1
ATOM 1345 O O . GLN A 1 170 ? 45.275 -21.639 20.052 1.00 94.97 252 GLN A O 1
ATOM 1351 N N . VAL A 1 171 ? 43.422 -20.716 19.181 1.00 87.64 253 VAL A N 1
ATOM 1352 C CA . VAL A 1 171 ? 42.567 -21.054 20.310 1.00 84.47 253 VAL A CA 1
ATOM 1353 C C . VAL A 1 171 ? 41.579 -22.113 19.845 1.00 89.69 253 VAL A C 1
ATOM 1354 O O . VAL A 1 171 ? 41.136 -22.114 18.690 1.00 91.28 253 VAL A O 1
ATOM 1358 N N . GLN A 1 172 ? 41.244 -23.031 20.748 1.00 100.61 254 GLN A N 1
ATOM 1359 C CA . GLN A 1 172 ? 40.345 -24.139 20.431 1.00 100.42 254 GLN A CA 1
ATOM 1360 C C . GLN A 1 172 ? 39.414 -24.362 21.613 1.00 97.73 254 GLN A C 1
ATOM 1361 O O . GLN A 1 172 ? 39.854 -24.819 22.673 1.00 95.85 254 GLN A O 1
ATOM 1367 N N . SER A 1 173 ? 38.136 -24.043 21.436 1.00 97.75 255 SER A N 1
ATOM 1368 C CA . SER A 1 173 ? 37.147 -24.394 22.442 1.00 97.32 255 SER A CA 1
ATOM 1369 C C . SER A 1 173 ? 36.944 -25.904 22.455 1.00 100.92 255 SER A C 1
ATOM 1370 O O . SER A 1 173 ? 37.122 -26.585 21.441 1.00 96.14 255 SER A O 1
ATOM 1373 N N . ALA A 1 174 ? 36.569 -26.427 23.620 1.00 104.74 256 ALA A N 1
ATOM 1374 C CA . ALA A 1 174 ? 36.410 -27.864 23.774 1.00 104.98 256 ALA A CA 1
ATOM 1375 C C . ALA A 1 174 ? 35.292 -28.385 22.875 1.00 108.22 256 ALA A C 1
ATOM 1376 O O . ALA A 1 174 ? 34.428 -27.637 22.408 1.00 111.78 256 ALA A O 1
ATOM 1378 N N . GLN A 1 175 ? 35.326 -29.695 22.629 1.00 118.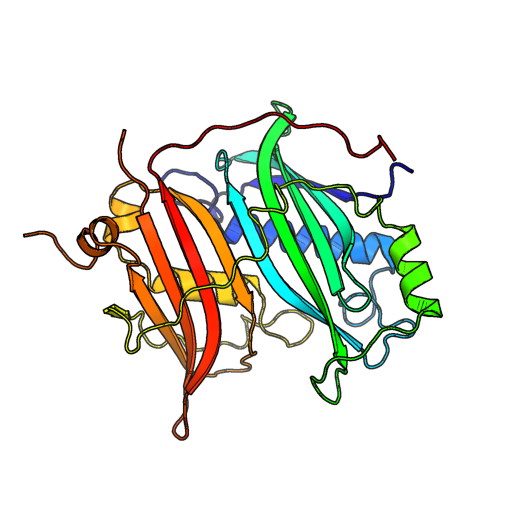42 257 GLN A N 1
ATOM 1379 C CA . GLN A 1 175 ? 34.339 -30.350 21.779 1.00 116.46 257 GLN A CA 1
ATOM 1380 C C . GLN A 1 175 ? 33.009 -29.972 22.414 1.00 122.22 257 GLN A C 1
ATOM 1381 O O . GLN A 1 175 ? 32.760 -30.289 23.582 1.00 124.89 257 GLN A O 1
ATOM 1387 N N . GLN A 1 176 ? 32.154 -29.286 21.662 1.00 116.34 258 GLN A N 1
ATOM 1388 C CA . GLN A 1 176 ? 30.800 -29.038 22.131 1.00 118.25 258 GLN A CA 1
ATOM 1389 C C . GLN A 1 176 ? 30.005 -30.187 21.525 1.00 114.23 258 GLN A C 1
ATOM 1390 O O . GLN A 1 176 ? 30.382 -30.763 20.501 1.00 112.50 258 GLN A O 1
ATOM 1396 N N . VAL A 1 177 ? 28.899 -30.526 22.178 1.00 118.52 259 VAL A N 1
ATOM 1397 C CA . VAL A 1 177 ? 28.023 -31.603 21.736 1.00 116.47 259 VAL A CA 1
ATOM 1398 C C . VAL A 1 177 ? 26.672 -30.995 21.399 1.00 119.73 259 VAL A C 1
ATOM 1399 O O . VAL A 1 177 ? 26.063 -30.316 22.236 1.00 122.52 259 VAL A O 1
ATOM 1403 N N . ALA A 1 178 ? 26.209 -31.227 20.175 1.00 117.05 260 ALA A N 1
ATOM 1404 C CA . ALA A 1 178 ? 24.876 -30.790 19.794 1.00 117.54 260 ALA A CA 1
ATOM 1405 C C . ALA A 1 178 ? 23.839 -31.565 20.596 1.00 123.51 260 ALA A C 1
ATOM 1406 O O . ALA A 1 178 ? 23.952 -32.782 20.765 1.00 124.56 260 ALA A O 1
ATOM 1408 N N . ARG A 1 179 ? 22.842 -30.857 21.111 1.00 135.06 261 ARG A N 1
ATOM 1409 C CA . ARG A 1 179 ? 21.767 -31.465 21.875 1.00 136.85 261 ARG A CA 1
ATOM 1410 C C . ARG A 1 179 ? 20.458 -31.332 21.111 1.00 137.11 261 ARG A C 1
ATOM 1411 O O . ARG A 1 179 ? 20.333 -30.524 20.186 1.00 136.93 261 ARG A O 1
ATOM 1419 N N . ARG A 1 180 ? 19.476 -32.148 21.499 1.00 136.65 262 ARG A N 1
ATOM 1420 C CA . ARG A 1 180 ? 18.161 -32.040 20.881 1.00 135.47 262 ARG A CA 1
ATOM 1421 C C . ARG A 1 180 ? 17.443 -30.761 21.287 1.00 137.80 262 ARG A C 1
ATOM 1422 O O . ARG A 1 180 ? 16.492 -30.357 20.611 1.00 137.15 262 ARG A O 1
ATOM 1430 N N . ALA A 1 181 ? 17.912 -30.121 22.354 1.00 133.47 263 ALA A N 1
ATOM 1431 C CA . ALA A 1 181 ? 17.321 -28.833 22.757 1.00 123.35 263 ALA A CA 1
ATOM 1432 C C . ALA A 1 181 ? 17.752 -27.757 21.764 1.00 128.58 263 ALA A C 1
ATOM 1433 O O . ALA A 1 181 ? 16.919 -26.901 21.419 1.00 133.77 263 ALA A O 1
ATOM 1435 N N . ASP A 1 182 ? 18.995 -27.821 21.293 1.00 126.77 264 ASP A N 1
ATOM 1436 C CA . ASP A 1 182 ? 19.534 -26.742 20.426 1.00 125.96 264 ASP A CA 1
ATOM 1437 C C . ASP A 1 182 ? 18.936 -27.051 19.050 1.00 122.82 264 ASP A C 1
ATOM 1438 O O . ASP A 1 182 ? 19.720 -27.205 18.100 1.00 119.75 264 ASP A O 1
ATOM 1443 N N . MET A 1 183 ? 17.612 -27.099 18.929 1.00 119.38 265 MET A N 1
ATOM 1444 C CA . MET A 1 183 ? 17.024 -27.302 17.581 1.00 119.71 265 MET A CA 1
ATOM 1445 C C . MET A 1 183 ? 15.820 -26.361 17.642 1.00 118.67 265 MET A C 1
ATOM 1446 O O . MET A 1 183 ? 15.157 -26.331 18.692 1.00 114.18 265 MET A O 1
ATOM 1451 N N . ASP A 1 184 ? 15.570 -25.596 16.574 1.00 117.62 266 ASP A N 1
ATOM 1452 C CA . ASP A 1 184 ? 14.373 -24.773 16.549 1.00 118.58 266 ASP A CA 1
ATOM 1453 C C . ASP A 1 184 ? 13.162 -25.644 16.218 1.00 111.32 266 ASP A C 1
ATOM 1454 O O . ASP A 1 184 ? 13.257 -26.870 16.105 1.00 108.91 266 ASP A O 1
ATOM 1459 N N . MET A 1 185 ? 12.003 -25.005 16.055 1.00 107.90 267 MET A N 1
ATOM 1460 C CA . MET A 1 185 ? 10.778 -25.749 15.785 1.00 103.91 267 MET A CA 1
ATOM 1461 C C . MET A 1 185 ? 10.764 -26.400 14.407 1.00 110.01 267 MET A C 1
ATOM 1462 O O . MET A 1 185 ? 9.912 -27.260 14.161 1.00 105.34 267 MET A O 1
ATOM 1467 N N . ASN A 1 186 ? 11.677 -26.026 13.514 1.00 115.47 268 ASN A N 1
ATOM 1468 C CA . ASN A 1 186 ? 11.754 -26.621 12.187 1.00 117.14 268 ASN A CA 1
ATOM 1469 C C . ASN A 1 186 ? 12.699 -27.813 12.121 1.00 117.70 268 ASN A C 1
ATOM 1470 O O . ASN A 1 186 ? 12.866 -28.393 11.043 1.00 117.56 268 ASN A O 1
ATOM 1475 N N . GLY A 1 187 ? 13.315 -28.195 13.239 1.00 116.60 269 GLY A N 1
ATOM 1476 C CA . GLY A 1 187 ? 14.295 -29.256 13.267 1.00 113.16 269 GLY A CA 1
ATOM 1477 C C . GLY A 1 187 ? 15.711 -28.801 12.978 1.00 116.49 269 GLY A C 1
ATOM 1478 O O . GLY A 1 187 ? 16.665 -29.446 13.425 1.00 113.65 269 GLY A O 1
ATOM 1479 N N . HIS A 1 188 ? 15.870 -27.708 12.236 1.00 116.92 270 HIS A N 1
ATOM 1480 C CA . HIS A 1 188 ? 17.191 -27.153 11.986 1.00 117.43 270 HIS A CA 1
ATOM 1481 C C . HIS A 1 188 ? 17.771 -26.573 13.271 1.00 113.75 270 HIS A C 1
ATOM 1482 O O . HIS A 1 188 ? 17.046 -26.184 14.188 1.00 118.86 270 HIS A O 1
ATOM 1489 N N . ILE A 1 189 ? 19.099 -26.591 13.359 1.00 106.43 271 ILE A N 1
ATOM 1490 C CA . ILE A 1 189 ? 19.736 -25.931 14.531 1.00 105.47 271 ILE A CA 1
ATOM 1491 C C . ILE A 1 189 ? 19.588 -24.426 14.313 1.00 104.84 271 ILE A C 1
ATOM 1492 O O . ILE A 1 189 ? 19.536 -23.999 13.145 1.00 97.03 271 ILE A O 1
ATOM 1497 N N . ASN A 1 190 ? 19.549 -23.664 15.411 1.00 105.00 272 ASN A N 1
ATOM 1498 C CA . ASN A 1 190 ? 19.304 -22.201 15.350 1.00 96.11 272 ASN A CA 1
ATOM 1499 C C . ASN A 1 190 ? 20.545 -21.444 14.896 1.00 76.63 272 ASN A C 1
ATOM 1500 O O . ASN A 1 190 ? 21.648 -21.760 15.354 1.00 71.07 272 ASN A O 1
ATOM 1505 N N . ASN A 1 191 ? 20.326 -20.436 14.067 1.00 73.75 273 ASN A N 1
ATOM 1506 C CA . ASN A 1 191 ? 21.438 -19.606 13.610 1.00 68.43 273 ASN A CA 1
ATOM 1507 C C . ASN A 1 191 ? 22.185 -18.984 14.783 1.00 71.58 273 ASN A C 1
ATOM 1508 O O . ASN A 1 191 ? 23.422 -18.940 14.789 1.00 69.08 273 ASN A O 1
ATOM 1513 N N . VAL A 1 192 ? 21.450 -18.495 15.784 1.00 75.42 274 VAL A N 1
ATOM 1514 C CA . VAL A 1 192 ? 22.077 -17.882 16.951 1.00 64.82 274 VAL A CA 1
ATOM 1515 C C . VAL A 1 192 ? 22.920 -18.899 17.708 1.00 64.22 274 VAL A C 1
ATOM 1516 O O . VAL A 1 192 ? 23.915 -18.539 18.350 1.00 62.90 274 VAL A O 1
ATOM 1520 N N . THR A 1 193 ? 22.553 -20.181 17.639 1.00 72.97 275 THR A N 1
ATOM 1521 C CA . THR A 1 193 ? 23.341 -21.208 18.312 1.00 73.19 275 THR A CA 1
ATOM 1522 C C . THR A 1 193 ? 24.725 -21.338 17.687 1.00 74.64 275 THR A C 1
ATOM 1523 O O . THR A 1 193 ? 25.725 -21.468 18.404 1.00 76.68 275 THR A O 1
ATOM 1527 N N . TYR A 1 194 ? 24.803 -21.312 16.352 1.00 76.77 276 TYR A N 1
ATOM 1528 C CA . TYR A 1 194 ? 26.104 -21.273 15.689 1.00 68.94 276 TYR A CA 1
ATOM 1529 C C . TYR A 1 194 ? 26.906 -20.062 16.142 1.00 70.78 276 TYR A C 1
ATOM 1530 O O . TYR A 1 194 ? 28.114 -20.162 16.388 1.00 78.89 276 TYR A O 1
ATOM 1539 N N . LEU A 1 195 ? 26.246 -18.908 16.255 1.00 68.95 277 LEU A N 1
ATOM 1540 C CA . LEU A 1 195 ? 26.918 -17.702 16.723 1.00 69.74 277 LEU A CA 1
ATOM 1541 C C . LEU A 1 195 ? 27.448 -17.884 18.140 1.00 71.79 277 LEU A C 1
ATOM 1542 O O . LEU A 1 195 ? 28.564 -17.454 18.451 1.00 78.30 277 LEU A O 1
ATOM 1547 N N . ALA A 1 196 ? 26.667 -18.528 19.011 1.00 81.51 278 ALA A N 1
ATOM 1548 C CA . ALA A 1 196 ? 27.092 -18.713 20.395 1.00 74.63 278 ALA A CA 1
ATOM 1549 C C . ALA A 1 196 ? 28.307 -19.631 20.484 1.00 76.54 278 ALA A C 1
ATOM 1550 O O . ALA A 1 196 ? 29.273 -19.332 21.198 1.00 68.98 278 ALA A O 1
ATOM 1552 N N . TRP A 1 197 ? 28.273 -20.758 19.769 1.00 71.31 279 TRP A N 1
ATOM 1553 C CA . TRP A 1 197 ? 29.415 -21.670 19.757 1.00 82.42 279 TRP A CA 1
ATOM 1554 C C . TRP A 1 197 ? 30.657 -20.995 19.191 1.00 85.70 279 TRP A C 1
ATOM 1555 O O . TRP A 1 197 ? 31.773 -21.223 19.673 1.00 88.06 279 TRP A O 1
ATOM 1566 N N . THR A 1 198 ? 30.479 -20.163 18.163 1.00 86.48 280 THR A N 1
ATOM 1567 C CA . THR A 1 198 ? 31.614 -19.545 17.485 1.00 80.04 280 THR A CA 1
ATOM 1568 C C . THR A 1 198 ? 32.408 -18.637 18.417 1.00 77.85 280 THR A C 1
ATOM 1569 O O . THR A 1 198 ? 33.636 -18.545 18.297 1.00 88.71 280 THR A O 1
ATOM 1573 N N . LEU A 1 199 ? 31.739 -17.986 19.363 1.00 74.58 281 LEU A N 1
ATOM 1574 C CA . LEU A 1 199 ? 32.378 -17.009 20.234 1.00 82.89 281 LEU A CA 1
ATOM 1575 C C . LEU A 1 199 ? 32.996 -17.625 21.483 1.00 86.31 281 LEU A C 1
ATOM 1576 O O . LEU A 1 199 ? 33.615 -16.902 22.271 1.00 81.60 281 LEU A O 1
ATOM 1581 N N . GLU A 1 200 ? 32.835 -18.932 21.693 1.00 88.92 282 GLU A N 1
ATOM 1582 C CA . GLU A 1 200 ? 33.556 -19.608 22.763 1.00 89.85 282 GLU A CA 1
ATOM 1583 C C . GLU A 1 200 ? 35.024 -19.817 22.423 1.00 89.81 282 GLU A C 1
ATOM 1584 O O . GLU A 1 200 ? 35.845 -19.964 23.335 1.00 94.57 282 GLU A O 1
ATOM 1590 N N . SER A 1 201 ? 35.369 -19.826 21.134 1.00 81.33 283 SER A N 1
ATOM 1591 C CA . SER A 1 201 ? 36.751 -19.977 20.699 1.00 82.71 283 SER A CA 1
ATOM 1592 C C . SER A 1 201 ? 37.585 -18.725 20.930 1.00 82.15 283 SER A C 1
ATOM 1593 O O . SER A 1 201 ? 38.804 -18.773 20.740 1.00 82.92 283 SER A O 1
ATOM 1596 N N . LEU A 1 202 ? 36.968 -17.617 21.325 1.00 75.56 284 LEU A N 1
ATOM 1597 C CA . LEU A 1 202 ? 37.700 -16.375 21.491 1.00 78.50 284 LEU A CA 1
ATOM 1598 C C . LEU A 1 202 ? 38.635 -16.455 22.697 1.00 85.86 284 LEU A C 1
ATOM 1599 O O . LEU A 1 202 ? 38.352 -17.164 23.667 1.00 87.67 284 LEU A O 1
ATOM 1604 N N . PRO A 1 203 ? 39.763 -15.747 22.654 1.00 84.12 285 PRO A N 1
ATOM 1605 C CA . PRO A 1 203 ? 40.652 -15.711 23.819 1.00 86.64 285 PRO A CA 1
ATOM 1606 C C . PRO A 1 203 ? 39.952 -15.099 25.023 1.00 91.26 285 PRO A C 1
ATOM 1607 O O . PRO A 1 203 ? 39.217 -14.116 24.905 1.00 92.38 285 PRO A O 1
ATOM 1611 N N . GLU A 1 204 ? 40.187 -15.698 26.193 1.00 98.08 286 GLU A N 1
ATOM 1612 C CA . GLU A 1 204 ? 39.545 -15.219 27.413 1.00 101.44 286 GLU A CA 1
ATOM 1613 C C . GLU A 1 204 ? 39.989 -13.807 27.769 1.00 95.51 286 GLU A C 1
ATOM 1614 O O . GLU A 1 204 ? 39.243 -13.069 28.423 1.00 93.32 286 GLU A O 1
ATOM 1620 N N . ARG A 1 205 ? 41.191 -13.410 27.349 1.00 93.01 287 ARG A N 1
ATOM 1621 C CA . ARG A 1 205 ? 41.704 -12.085 27.669 1.00 95.19 287 ARG A CA 1
ATOM 1622 C C . ARG A 1 205 ? 41.075 -10.982 26.828 1.00 94.39 287 ARG A C 1
ATOM 1623 O O . ARG A 1 205 ? 41.348 -9.804 27.081 1.00 94.79 287 ARG A O 1
ATOM 1631 N N . VAL A 1 206 ? 40.244 -11.328 25.844 1.00 92.96 288 VAL A N 1
ATOM 1632 C CA . VAL A 1 206 ? 39.567 -10.308 25.050 1.00 87.63 288 VAL A CA 1
ATOM 1633 C C . VAL A 1 206 ? 38.414 -9.695 25.835 1.00 92.90 288 VAL A C 1
ATOM 1634 O O . VAL A 1 206 ? 38.320 -8.470 25.974 1.00 91.88 288 VAL A O 1
ATOM 1638 N N . MET A 1 207 ? 37.516 -10.535 26.356 1.00 93.01 289 MET A N 1
ATOM 1639 C CA . MET A 1 207 ? 36.429 -10.024 27.186 1.00 97.43 289 MET A CA 1
ATOM 1640 C C . MET A 1 207 ? 36.953 -9.494 28.514 1.00 99.29 289 MET A C 1
ATOM 1641 O O . MET A 1 207 ? 36.427 -8.510 29.047 1.00 100.72 289 MET A O 1
ATOM 1646 N N . SER A 1 208 ? 37.989 -10.133 29.063 1.00 94.37 290 SER A N 1
ATOM 1647 C CA . SER A 1 208 ? 38.539 -9.691 30.341 1.00 96.16 290 SER A CA 1
ATOM 1648 C C . SER A 1 208 ? 39.212 -8.329 30.225 1.00 101.77 290 SER A C 1
ATOM 1649 O O . SER A 1 208 ? 39.248 -7.573 31.202 1.00 107.71 290 SER A O 1
ATOM 1652 N N . GLY A 1 209 ? 39.745 -8.000 29.052 1.00 95.88 291 GLY A N 1
ATOM 1653 C CA . GLY A 1 209 ? 40.373 -6.713 28.838 1.00 89.54 291 GLY A CA 1
ATOM 1654 C C . GLY A 1 209 ? 39.429 -5.552 28.644 1.00 92.84 291 GLY A C 1
ATOM 1655 O O . GLY A 1 209 ? 39.883 -4.433 28.391 1.00 97.35 291 GLY A O 1
ATOM 1656 N N . GLY A 1 210 ? 38.122 -5.780 28.756 1.00 90.21 292 GLY A N 1
ATOM 1657 C CA . GLY A 1 210 ? 37.149 -4.726 28.565 1.00 85.62 292 GLY A CA 1
ATOM 1658 C C . GLY A 1 210 ? 36.757 -4.466 27.129 1.00 86.21 292 GLY A C 1
ATOM 1659 O O . GLY A 1 210 ? 36.129 -3.438 26.854 1.00 86.66 292 GLY A O 1
ATOM 1660 N N . TYR A 1 211 ? 37.103 -5.362 26.207 1.00 81.66 293 TYR A N 1
ATOM 1661 C CA . TYR A 1 211 ? 36.785 -5.168 24.800 1.00 77.52 293 TYR A CA 1
ATOM 1662 C C . TYR A 1 211 ? 35.356 -5.609 24.509 1.00 77.16 293 TYR A C 1
ATOM 1663 O O . TYR A 1 211 ? 34.935 -6.696 24.915 1.00 75.08 293 TYR A O 1
ATOM 1672 N N . LYS A 1 212 ? 34.616 -4.760 23.804 1.00 67.79 294 LYS A N 1
ATOM 1673 C CA . LYS A 1 212 ? 33.245 -5.037 23.402 1.00 70.88 294 LYS A CA 1
ATOM 1674 C C . LYS A 1 212 ? 33.204 -5.303 21.903 1.00 68.40 294 LYS A C 1
ATOM 1675 O O . LYS A 1 212 ? 33.928 -4.664 21.133 1.00 68.52 294 LYS A O 1
ATOM 1681 N N . MET A 1 213 ? 32.365 -6.253 21.489 1.00 63.32 295 MET A N 1
ATOM 1682 C CA . MET A 1 213 ? 32.287 -6.602 20.076 1.00 57.75 295 MET A CA 1
ATOM 1683 C C . MET A 1 213 ? 31.658 -5.458 19.292 1.00 58.33 295 MET A C 1
ATOM 1684 O O . MET A 1 213 ? 30.490 -5.114 19.504 1.00 55.48 295 MET A O 1
ATOM 1689 N N . GLN A 1 214 ? 32.435 -4.877 18.380 1.00 53.47 296 GLN A N 1
ATOM 1690 C CA . GLN A 1 214 ? 32.001 -3.727 17.600 1.00 53.31 296 GLN A CA 1
ATOM 1691 C C . GLN A 1 214 ? 31.314 -4.137 16.303 1.00 58.39 296 GLN A C 1
ATOM 1692 O O . GLN A 1 214 ? 30.354 -3.485 15.878 1.00 59.39 296 GLN A O 1
ATOM 1698 N N . GLU A 1 215 ? 31.783 -5.209 15.669 1.00 56.54 297 GLU A N 1
ATOM 1699 C CA . GLU A 1 215 ? 31.189 -5.679 14.425 1.00 55.06 297 GLU A CA 1
ATOM 1700 C C . GLU A 1 215 ? 31.490 -7.161 14.263 1.00 50.68 297 GLU A C 1
ATOM 1701 O O . GLU A 1 215 ? 32.548 -7.642 14.676 1.00 53.12 297 GLU A O 1
ATOM 1707 N N . ILE A 1 216 ? 30.544 -7.878 13.660 1.00 49.60 298 ILE A N 1
ATOM 1708 C CA . ILE A 1 216 ? 30.701 -9.297 13.368 1.00 50.89 298 ILE A CA 1
ATOM 1709 C C . ILE A 1 216 ? 30.208 -9.560 11.950 1.00 55.04 298 ILE A C 1
ATOM 1710 O O . ILE A 1 216 ? 29.206 -8.986 11.511 1.00 52.35 298 ILE A O 1
ATOM 1715 N N . GLU A 1 217 ? 30.933 -10.413 11.228 1.00 51.33 299 GLU A N 1
ATOM 1716 C CA . GLU A 1 217 ? 30.576 -10.827 9.873 1.00 48.23 299 GLU A CA 1
ATOM 1717 C C . GLU A 1 217 ? 30.595 -12.348 9.838 1.00 51.96 299 GLU A C 1
ATOM 1718 O O . GLU A 1 217 ? 31.657 -12.959 9.996 1.00 51.38 299 GLU A O 1
ATOM 1724 N N . LEU A 1 218 ? 29.432 -12.959 9.632 1.00 48.80 300 LEU A N 1
ATOM 1725 C CA . LEU A 1 218 ? 29.289 -14.408 9.680 1.00 53.86 300 LEU A CA 1
ATOM 1726 C C . LEU A 1 218 ? 28.941 -14.953 8.302 1.00 57.76 300 LEU A C 1
ATOM 1727 O O . LEU A 1 218 ? 28.065 -14.413 7.617 1.00 53.61 300 LEU A O 1
ATOM 1732 N N . ASP A 1 219 ? 29.629 -16.019 7.904 1.00 58.38 301 ASP A N 1
ATOM 1733 C CA . ASP A 1 219 ? 29.271 -16.811 6.735 1.00 52.38 301 ASP A CA 1
ATOM 1734 C C . ASP A 1 219 ? 28.665 -18.118 7.227 1.00 55.77 301 ASP A C 1
ATOM 1735 O O . ASP A 1 219 ? 29.298 -18.846 7.998 1.00 56.35 301 ASP A O 1
ATOM 1740 N N . PHE A 1 220 ? 27.443 -18.409 6.789 1.00 53.16 302 PHE A N 1
ATOM 1741 C CA . PHE A 1 220 ? 26.767 -19.657 7.125 1.00 55.39 302 PHE A CA 1
ATOM 1742 C C . PHE A 1 220 ? 26.916 -20.601 5.938 1.00 62.16 302 PHE A C 1
ATOM 1743 O O . PHE A 1 220 ? 26.384 -20.337 4.854 1.00 67.21 302 PHE A O 1
ATOM 1751 N N . LYS A 1 221 ? 27.642 -21.696 6.145 1.00 57.04 303 LYS A N 1
ATOM 1752 C CA . LYS A 1 221 ? 28.069 -22.575 5.064 1.00 58.67 303 LYS A CA 1
ATOM 1753 C C . LYS A 1 221 ? 27.422 -23.950 5.096 1.00 71.65 303 LYS A C 1
ATOM 1754 O O . LYS A 1 221 ? 27.023 -24.458 4.046 1.00 78.84 303 LYS A O 1
ATOM 1760 N N . ALA A 1 222 ? 27.309 -24.572 6.267 1.00 72.12 304 ALA A N 1
ATOM 1761 C CA . ALA A 1 222 ? 26.722 -25.900 6.366 1.00 76.05 304 ALA A CA 1
ATOM 1762 C C . ALA A 1 222 ? 25.953 -26.010 7.674 1.00 74.59 304 ALA A C 1
ATOM 1763 O O . ALA A 1 222 ? 26.012 -25.127 8.533 1.00 78.36 304 ALA A O 1
ATOM 1765 N N . GLU A 1 223 ? 25.231 -27.119 7.819 1.00 84.24 305 GLU A N 1
ATOM 1766 C CA . GLU A 1 223 ? 24.342 -27.338 8.950 1.00 88.51 305 GLU A CA 1
ATOM 1767 C C . GLU A 1 223 ? 24.666 -28.662 9.625 1.00 86.74 305 GLU A C 1
ATOM 1768 O O . GLU A 1 223 ? 24.966 -29.656 8.956 1.00 86.68 305 GLU A O 1
ATOM 1774 N N . CYS A 1 224 ? 24.615 -28.664 10.954 1.00 81.62 306 CYS A N 1
ATOM 1775 C CA . CYS A 1 224 ? 24.702 -29.873 11.758 1.00 100.01 306 CYS A CA 1
ATOM 1776 C C . CYS A 1 224 ? 23.320 -30.216 12.302 1.00 108.66 306 CYS A C 1
ATOM 1777 O O . CYS A 1 224 ? 22.371 -29.438 12.181 1.00 111.46 306 CYS A O 1
ATOM 1780 N N . THR A 1 225 ? 23.210 -31.399 12.904 1.00 112.00 307 THR A N 1
ATOM 1781 C CA . THR A 1 225 ? 21.940 -31.875 13.437 1.00 121.38 307 THR A CA 1
ATOM 1782 C C . THR A 1 225 ? 22.196 -32.696 14.695 1.00 120.51 307 THR A C 1
ATOM 1783 O O . THR A 1 225 ? 23.343 -32.945 15.078 1.00 117.92 307 THR A O 1
ATOM 1787 N N . ALA A 1 226 ? 21.098 -33.107 15.337 1.00 121.39 308 ALA A N 1
ATOM 1788 C CA . ALA A 1 226 ? 21.080 -34.114 16.395 1.00 126.16 308 ALA A CA 1
ATOM 1789 C C . ALA A 1 226 ? 22.195 -33.895 17.410 1.00 123.76 308 ALA A C 1
ATOM 1790 O O . ALA A 1 226 ? 22.220 -32.876 18.108 1.00 122.59 308 ALA A O 1
ATOM 1792 N N . GLY A 1 227 ? 23.111 -34.857 17.503 1.00 117.03 309 GLY A N 1
ATOM 1793 C CA . GLY A 1 227 ? 24.177 -34.802 18.482 1.00 112.38 309 GLY A CA 1
ATOM 1794 C C . GLY A 1 227 ? 25.577 -34.822 17.905 1.00 112.98 309 GLY A C 1
ATOM 1795 O O . GLY A 1 227 ? 26.451 -35.532 18.411 1.00 107.82 309 GLY A O 1
ATOM 1796 N N . ASN A 1 228 ? 25.803 -34.044 16.851 1.00 115.30 310 ASN A N 1
ATOM 1797 C CA . ASN A 1 228 ? 27.114 -34.002 16.220 1.00 104.61 310 ASN A CA 1
ATOM 1798 C C . ASN A 1 228 ? 28.149 -33.375 17.146 1.00 101.93 310 ASN A C 1
ATOM 1799 O O . ASN A 1 228 ? 27.832 -32.550 18.008 1.00 103.33 310 ASN A O 1
ATOM 1804 N N . ALA A 1 229 ? 29.400 -33.785 16.963 1.00 103.94 311 ALA A N 1
ATOM 1805 C CA . ALA A 1 229 ? 30.518 -33.163 17.657 1.00 101.51 311 ALA A CA 1
ATOM 1806 C C . ALA A 1 229 ? 30.904 -31.877 16.938 1.00 96.42 311 ALA A C 1
ATOM 1807 O O . ALA A 1 229 ? 31.024 -31.857 15.710 1.00 95.31 311 ALA A O 1
ATOM 1809 N N . ILE A 1 230 ? 31.097 -30.805 17.702 1.00 98.17 312 ILE A N 1
ATOM 1810 C CA . ILE A 1 230 ? 31.283 -29.472 17.145 1.00 87.92 312 ILE A CA 1
ATOM 1811 C C . ILE A 1 230 ? 32.533 -28.852 17.750 1.00 93.59 312 ILE A C 1
ATOM 1812 O O . ILE A 1 230 ? 32.679 -28.808 18.977 1.00 103.34 312 ILE A O 1
ATOM 1817 N N . GLU A 1 231 ? 33.426 -28.371 16.890 1.00 87.44 313 GLU A N 1
ATOM 1818 C CA . GLU A 1 231 ? 34.702 -27.804 17.297 1.00 85.42 313 GLU A CA 1
ATOM 1819 C C . GLU A 1 231 ? 34.792 -26.359 16.829 1.00 81.26 313 GLU A C 1
ATOM 1820 O O . GLU A 1 231 ? 34.354 -26.025 15.724 1.00 79.90 313 GLU A O 1
ATOM 1826 N N . ALA A 1 232 ? 35.361 -25.504 17.675 1.00 83.40 314 ALA A N 1
ATOM 1827 C CA . ALA A 1 232 ? 35.515 -24.087 17.380 1.00 73.54 314 ALA A CA 1
ATOM 1828 C C . ALA A 1 232 ? 36.990 -23.720 17.407 1.00 85.48 314 ALA A C 1
ATOM 1829 O O . ALA A 1 232 ? 37.691 -24.015 18.381 1.00 91.71 314 ALA A O 1
ATOM 1831 N N . HIS A 1 233 ? 37.456 -23.083 16.336 1.00 82.41 315 HIS A N 1
ATOM 1832 C CA . HIS A 1 233 ? 38.822 -22.598 16.231 1.00 73.55 315 HIS A CA 1
ATOM 1833 C C . HIS A 1 233 ? 38.806 -21.087 16.045 1.00 76.64 315 HIS A C 1
ATOM 1834 O O . HIS A 1 233 ? 37.855 -20.525 15.494 1.00 71.63 315 HIS A O 1
ATOM 1841 N N . CYS A 1 234 ? 39.868 -20.430 16.506 1.00 73.66 316 CYS A N 1
ATOM 1842 C CA . CYS A 1 234 ? 39.975 -18.983 16.398 1.00 75.10 316 CYS A CA 1
ATOM 1843 C C . CYS A 1 234 ? 41.411 -18.594 16.086 1.00 74.95 316 CYS A C 1
ATOM 1844 O O . CYS A 1 234 ? 42.354 -19.169 16.636 1.00 79.60 316 CYS A O 1
ATOM 1847 N N . ASN A 1 235 ? 41.566 -17.611 15.201 1.00 71.67 317 ASN A N 1
ATOM 1848 C CA . ASN A 1 235 ? 42.863 -17.080 14.821 1.00 74.04 317 ASN A CA 1
ATOM 1849 C C . ASN A 1 235 ? 42.845 -15.562 14.921 1.00 75.28 317 ASN A C 1
ATOM 1850 O O . ASN A 1 235 ? 41.829 -14.930 14.609 1.00 74.78 317 ASN A O 1
ATOM 1855 N N . PRO A 1 236 ? 43.941 -14.952 15.361 1.00 78.40 318 PRO A N 1
ATOM 1856 C CA . PRO A 1 236 ? 44.072 -13.499 15.229 1.00 78.35 318 PRO A CA 1
ATOM 1857 C C . PRO A 1 236 ? 44.293 -13.116 13.775 1.00 76.63 318 PRO A C 1
ATOM 1858 O O . PRO A 1 236 ? 44.707 -13.928 12.944 1.00 84.64 318 PRO A O 1
ATOM 1862 N N . LEU A 1 237 ? 44.001 -11.852 13.468 1.00 75.38 319 LEU A N 1
ATOM 1863 C CA . LEU A 1 237 ? 44.151 -11.352 12.109 1.00 75.47 319 LEU A CA 1
ATOM 1864 C C . LEU A 1 237 ? 45.259 -10.322 11.950 1.00 77.86 319 LEU A C 1
ATOM 1865 O O . LEU A 1 237 ? 45.719 -10.108 10.824 1.00 82.52 319 LEU A O 1
ATOM 1870 N N . ASP A 1 238 ? 45.699 -9.684 13.034 1.00 77.71 320 ASP A N 1
ATOM 1871 C CA . ASP A 1 238 ? 46.891 -8.847 13.010 1.00 88.73 320 ASP A CA 1
ATOM 1872 C C . ASP A 1 238 ? 47.680 -9.097 14.290 1.00 92.18 320 ASP A C 1
ATOM 1873 O O . ASP A 1 238 ? 47.248 -9.840 15.177 1.00 90.30 320 ASP A O 1
ATOM 1878 N N . ASP A 1 239 ? 48.854 -8.468 14.384 1.00 96.99 321 ASP A N 1
ATOM 1879 C CA . ASP A 1 239 ? 49.774 -8.778 15.474 1.00 99.87 321 ASP A CA 1
ATOM 1880 C C . ASP A 1 239 ? 49.252 -8.278 16.816 1.00 97.93 321 ASP A C 1
ATOM 1881 O O . ASP A 1 239 ? 49.401 -8.961 17.837 1.00 100.85 321 ASP A O 1
ATOM 1886 N N . HIS A 1 240 ? 48.644 -7.088 16.841 1.00 93.73 322 HIS A N 1
ATOM 1887 C CA . HIS A 1 240 ? 48.127 -6.556 18.098 1.00 91.09 322 HIS A CA 1
ATOM 1888 C C . HIS A 1 240 ? 47.018 -7.434 18.664 1.00 96.37 322 HIS A C 1
ATOM 1889 O O . HIS A 1 240 ? 46.874 -7.538 19.887 1.00 98.86 322 HIS A O 1
ATOM 1896 N N . SER A 1 241 ? 46.228 -8.071 17.796 1.00 91.34 323 SER A N 1
ATOM 1897 C CA . SER A 1 241 ? 45.231 -9.022 18.276 1.00 89.35 323 SER A CA 1
ATOM 1898 C C . SER A 1 241 ? 45.876 -10.327 18.721 1.00 88.46 323 SER A C 1
ATOM 1899 O O . SER A 1 241 ? 45.369 -10.989 19.633 1.00 89.34 323 SER A O 1
ATOM 1902 N N . ALA A 1 242 ? 46.990 -10.712 18.093 1.00 91.59 324 ALA A N 1
ATOM 1903 C CA . ALA A 1 242 ? 47.704 -11.915 18.503 1.00 97.46 324 ALA A CA 1
ATOM 1904 C C . ALA A 1 242 ? 48.299 -11.786 19.898 1.00 97.16 324 ALA A C 1
ATOM 1905 O O . ALA A 1 242 ? 48.664 -12.803 20.499 1.00 97.81 324 ALA A O 1
ATOM 1907 N N . SER A 1 243 ? 48.405 -10.563 20.423 1.00 94.61 325 SER A N 1
ATOM 1908 C CA . SER A 1 243 ? 48.918 -10.373 21.775 1.00 94.38 325 SER A CA 1
ATOM 1909 C C . SER A 1 243 ? 47.995 -10.983 22.820 1.00 100.75 325 SER A C 1
ATOM 1910 O O . SER A 1 243 ? 48.453 -11.374 23.900 1.00 103.86 325 SER A O 1
ATOM 1913 N N . PHE A 1 244 ? 46.703 -11.079 22.520 1.00 98.67 326 PHE A N 1
ATOM 1914 C CA . PHE A 1 244 ? 45.709 -11.533 23.482 1.00 96.81 326 PHE A CA 1
ATOM 1915 C C . PHE A 1 244 ? 45.526 -13.045 23.492 1.00 101.70 326 PHE A C 1
ATOM 1916 O O . PHE A 1 244 ? 44.689 -13.545 24.252 1.00 99.60 326 PHE A O 1
ATOM 1924 N N . VAL A 1 245 ? 46.279 -13.781 22.679 1.00 102.08 327 VAL A N 1
ATOM 1925 C CA . VAL A 1 245 ? 46.210 -15.239 22.680 1.00 107.79 327 VAL A CA 1
ATOM 1926 C C . VAL A 1 245 ? 47.039 -15.748 23.855 1.00 113.54 327 VAL A C 1
ATOM 1927 O O . VAL A 1 245 ? 48.263 -15.593 23.878 1.00 111.96 327 VAL A O 1
ATOM 1931 N N . GLY A 1 246 ? 46.373 -16.359 24.834 1.00 117.41 328 GLY A N 1
ATOM 1932 C CA . GLY A 1 246 ? 47.040 -16.839 26.021 1.00 124.28 328 GLY A CA 1
ATOM 1933 C C . GLY A 1 246 ? 47.520 -15.702 26.900 1.00 127.44 328 GLY A C 1
ATOM 1934 O O . GLY A 1 246 ? 47.282 -14.525 26.614 1.00 131.13 328 GLY A O 1
ATOM 1935 N N . PRO A 1 247 ? 48.198 -16.034 27.995 1.00 134.71 329 PRO A N 1
ATOM 1936 C CA . PRO A 1 247 ? 48.733 -14.990 28.875 1.00 131.68 329 PRO A CA 1
ATOM 1937 C C . PRO A 1 247 ? 49.838 -14.194 28.196 1.00 132.66 329 PRO A C 1
ATOM 1938 O O . PRO A 1 247 ? 50.412 -14.600 27.182 1.00 132.32 329 PRO A O 1
ATOM 1942 N N . ALA A 1 248 ? 50.139 -13.018 28.794 1.00 133.62 330 ALA A N 1
ATOM 1943 C CA . ALA A 1 248 ? 51.123 -12.063 28.308 1.00 135.30 330 ALA A CA 1
ATOM 1944 C C . ALA A 1 248 ? 52.478 -12.291 28.973 1.00 144.48 330 ALA A C 1
ATOM 1945 O O . ALA A 1 248 ? 52.546 -12.730 30.126 1.00 143.59 330 ALA A O 1
ATOM 1947 N N . PRO A 1 249 ? 53.583 -12.004 28.264 1.00 146.15 331 PRO A N 1
ATOM 1948 C CA . PRO A 1 249 ? 54.929 -12.167 28.824 1.00 142.29 331 PRO A CA 1
ATOM 1949 C C . PRO A 1 249 ? 55.292 -11.067 29.817 1.00 147.41 331 PRO A C 1
ATOM 1950 O O . PRO A 1 249 ? 56.481 -10.829 30.035 1.00 147.68 331 PRO A O 1
ATOM 1954 N N . ASP A 1 264 ? 41.656 5.322 23.215 1.00 153.89 346 ASP A N 1
ATOM 1955 C CA . ASP A 1 264 ? 42.769 5.512 22.292 1.00 156.02 346 ASP A CA 1
ATOM 1956 C C . ASP A 1 264 ? 43.491 4.201 22.004 1.00 151.69 346 ASP A C 1
ATOM 1957 O O . ASP A 1 264 ? 44.637 4.200 21.556 1.00 152.58 346 ASP A O 1
ATOM 1962 N N . SER A 1 265 ? 42.816 3.086 22.264 1.00 137.84 347 SER A N 1
ATOM 1963 C CA . SER A 1 265 ? 43.376 1.771 21.997 1.00 123.82 347 SER A CA 1
ATOM 1964 C C . SER A 1 265 ? 42.968 1.291 20.610 1.00 114.78 347 SER A C 1
ATOM 1965 O O . SER A 1 265 ? 41.922 1.675 20.079 1.00 112.01 347 SER A O 1
ATOM 1968 N N . ALA A 1 266 ? 43.813 0.445 20.026 1.00 108.20 348 ALA A N 1
ATOM 1969 C CA . ALA A 1 266 ? 43.555 -0.082 18.700 1.00 94.44 348 ALA A CA 1
ATOM 1970 C C . ALA A 1 266 ? 42.467 -1.152 18.759 1.00 94.44 348 ALA A C 1
ATOM 1971 O O . ALA A 1 266 ? 42.235 -1.758 19.809 1.00 96.73 348 ALA A O 1
ATOM 1973 N N . PRO A 1 267 ? 41.771 -1.389 17.650 1.00 85.98 349 PRO A N 1
ATOM 1974 C CA . PRO A 1 267 ? 40.769 -2.456 17.628 1.00 84.98 349 PRO A CA 1
ATOM 1975 C C . PRO A 1 267 ? 41.383 -3.821 17.351 1.00 83.27 349 PRO A C 1
ATOM 1976 O O . PRO A 1 267 ? 42.405 -3.952 16.673 1.00 84.66 349 PRO A O 1
ATOM 1980 N N . LEU A 1 268 ? 40.740 -4.847 17.899 1.00 77.67 350 LEU A N 1
ATOM 1981 C CA . LEU A 1 268 ? 41.159 -6.228 17.710 1.00 73.44 350 LEU A CA 1
ATOM 1982 C C . LEU A 1 268 ? 40.357 -6.872 16.586 1.00 69.38 350 LEU A C 1
ATOM 1983 O O . LEU A 1 268 ? 39.190 -6.540 16.361 1.00 67.90 350 LEU A O 1
ATOM 1988 N N . TYR A 1 269 ? 40.996 -7.806 15.883 1.00 68.95 351 TYR A N 1
ATOM 1989 C CA . TYR A 1 269 ? 40.367 -8.542 14.794 1.00 68.24 351 TYR A CA 1
ATOM 1990 C C . TYR A 1 269 ? 40.645 -10.026 14.974 1.00 67.30 351 TYR A C 1
ATOM 1991 O O . TYR A 1 269 ? 41.794 -10.422 15.196 1.00 71.74 351 TYR A O 1
ATOM 2000 N N . PHE A 1 270 ? 39.597 -10.841 14.876 1.00 60.64 352 PHE A N 1
ATOM 2001 C CA . PHE A 1 270 ? 39.724 -12.282 15.028 1.00 60.94 352 PHE A CA 1
ATOM 2002 C C . PHE A 1 270 ? 38.887 -12.981 13.968 1.00 60.58 352 PHE A C 1
ATOM 2003 O O . PHE A 1 270 ? 37.869 -12.457 13.510 1.00 55.53 352 PHE A O 1
ATOM 2011 N N . LEU A 1 271 ? 39.333 -14.174 13.582 1.00 61.18 353 LEU A N 1
ATOM 2012 C CA . LEU A 1 271 ? 38.631 -15.017 12.620 1.00 59.44 353 LEU A CA 1
ATOM 2013 C C . LEU A 1 271 ? 38.334 -16.349 13.294 1.00 66.19 353 LEU A C 1
ATOM 2014 O O . LEU A 1 271 ? 39.255 -17.112 13.603 1.00 71.67 353 LEU A O 1
ATOM 2019 N N . SER A 1 272 ? 37.055 -16.623 13.524 1.00 62.86 354 SER A N 1
ATOM 2020 C CA . SER A 1 272 ? 36.622 -17.846 14.179 1.00 67.56 354 SER A CA 1
ATOM 2021 C C . SER A 1 272 ? 35.908 -18.745 13.178 1.00 65.08 354 SER A C 1
ATOM 2022 O O . SER A 1 272 ? 35.323 -18.270 12.200 1.00 61.87 354 SER A O 1
ATOM 2025 N N . MET A 1 273 ? 35.966 -20.051 13.427 1.00 63.99 355 MET A N 1
ATOM 2026 C CA . MET A 1 273 ? 35.370 -21.030 12.530 1.00 66.98 355 MET A CA 1
ATOM 2027 C C . MET A 1 273 ? 34.779 -22.175 13.338 1.00 69.94 355 MET A C 1
ATOM 2028 O O . MET A 1 273 ? 35.381 -22.636 14.312 1.00 62.58 355 MET A O 1
ATOM 2033 N N . LEU A 1 274 ? 33.602 -22.633 12.920 1.00 60.94 356 LEU A N 1
ATOM 2034 C CA . LEU A 1 274 ? 32.900 -23.734 13.565 1.00 68.98 356 LEU A CA 1
ATOM 2035 C C . LEU A 1 274 ? 32.764 -24.878 12.571 1.00 68.19 356 LEU A C 1
ATOM 2036 O O . LEU A 1 274 ? 32.395 -24.655 11.413 1.00 72.75 356 LEU A O 1
ATOM 2041 N N . GLN A 1 275 ? 33.060 -26.096 13.018 1.00 66.79 357 GLN A N 1
ATOM 2042 C CA . GLN A 1 275 ? 32.995 -27.261 12.149 1.00 80.13 357 GLN A CA 1
ATOM 2043 C C . GLN A 1 275 ? 32.488 -28.465 12.929 1.00 81.42 357 GLN A C 1
ATOM 2044 O O . GLN A 1 275 ? 32.662 -28.557 14.147 1.00 80.70 357 GLN A O 1
ATOM 2050 N N . LYS A 1 276 ? 31.851 -29.384 12.209 1.00 78.69 358 LYS A N 1
ATOM 2051 C CA . LYS A 1 276 ? 31.415 -30.659 12.759 1.00 87.29 358 LYS A CA 1
ATOM 2052 C C . LYS A 1 276 ? 32.389 -31.752 12.338 1.00 92.40 358 LYS A C 1
ATOM 2053 O O . LYS A 1 276 ? 32.877 -31.760 11.204 1.00 90.58 358 LYS A O 1
ATOM 2059 N N . CYS A 1 277 ? 32.675 -32.671 13.258 1.00 92.64 359 CYS A N 1
ATOM 2060 C CA . CYS A 1 277 ? 33.713 -33.671 13.056 1.00 102.60 359 CYS A CA 1
ATOM 2061 C C . CYS A 1 277 ? 33.175 -35.063 13.347 1.00 110.87 359 CYS A C 1
ATOM 2062 O O . CYS A 1 277 ? 32.376 -35.251 14.269 1.00 111.58 359 CYS A O 1
ATOM 2065 N N . ASP A 1 278 ? 33.622 -36.034 12.559 1.00 121.91 360 ASP A N 1
ATOM 2066 C CA . ASP A 1 278 ? 33.348 -37.443 12.820 1.00 127.16 360 ASP A CA 1
ATOM 2067 C C . ASP A 1 278 ? 34.637 -38.214 12.553 1.00 133.02 360 ASP A C 1
ATOM 2068 O O . ASP A 1 278 ? 35.733 -37.644 12.519 1.00 132.60 360 ASP A O 1
ATOM 2073 N N . GLU A 1 279 ? 34.518 -39.525 12.358 1.00 142.60 361 GLU A N 1
ATOM 2074 C CA . GLU A 1 279 ? 35.663 -40.377 12.066 1.00 148.63 361 GLU A CA 1
ATOM 2075 C C . GLU A 1 279 ? 36.010 -40.409 10.582 1.00 152.41 361 GLU A C 1
ATOM 2076 O O . GLU A 1 279 ? 36.843 -41.222 10.170 1.00 156.55 361 GLU A O 1
ATOM 2082 N N . ASN A 1 280 ? 35.392 -39.546 9.776 1.00 155.15 362 ASN A N 1
ATOM 2083 C CA . ASN A 1 280 ? 35.669 -39.463 8.348 1.00 154.69 362 ASN A CA 1
ATOM 2084 C C . ASN A 1 280 ? 36.380 -38.164 7.989 1.00 152.75 362 ASN A C 1
ATOM 2085 O O . ASN A 1 280 ? 37.493 -38.189 7.455 1.00 161.23 362 ASN A O 1
ATOM 2090 N N . GLY A 1 281 ? 35.759 -37.025 8.272 1.00 143.31 363 GLY A N 1
ATOM 2091 C CA . GLY A 1 281 ? 36.363 -35.736 7.988 1.00 134.09 363 GLY A CA 1
ATOM 2092 C C . GLY A 1 281 ? 35.541 -34.632 8.611 1.00 122.88 363 GLY A C 1
ATOM 2093 O O . GLY A 1 281 ? 34.398 -34.835 9.030 1.00 127.34 363 GLY A O 1
ATOM 2094 N N . CYS A 1 282 ? 36.146 -33.451 8.669 1.00 109.91 364 CYS A N 1
ATOM 2095 C CA . CYS A 1 282 ? 35.489 -32.283 9.235 1.00 95.79 364 CYS A CA 1
ATOM 2096 C C . CYS A 1 282 ? 34.798 -31.478 8.142 1.00 94.76 364 CYS A C 1
ATOM 2097 O O . CYS A 1 282 ? 35.238 -31.450 6.989 1.00 94.83 364 CYS A O 1
ATOM 2100 N N . THR A 1 283 ? 33.701 -30.825 8.517 1.00 89.76 365 THR A N 1
ATOM 2101 C CA . THR A 1 283 ? 32.916 -30.006 7.601 1.00 81.75 365 THR A CA 1
ATOM 2102 C C . THR A 1 283 ? 32.663 -28.655 8.252 1.00 81.37 365 THR A C 1
ATOM 2103 O O . THR A 1 283 ? 32.086 -28.588 9.342 1.00 79.79 365 THR A O 1
ATOM 2107 N N . GLU A 1 284 ? 33.090 -27.587 7.583 1.00 79.07 366 GLU A N 1
ATOM 2108 C CA . GLU A 1 284 ? 32.956 -26.246 8.135 1.00 69.58 366 GLU A CA 1
ATOM 2109 C C . GLU A 1 284 ? 31.492 -25.823 8.169 1.00 72.81 366 GLU A C 1
ATOM 2110 O O . GLU A 1 284 ? 30.765 -25.984 7.184 1.00 78.58 366 GLU A O 1
ATOM 2116 N N . LEU A 1 285 ? 31.063 -25.278 9.307 1.00 69.47 367 LEU A N 1
ATOM 2117 C CA . LEU A 1 285 ? 29.692 -24.812 9.491 1.00 71.83 367 LEU A CA 1
ATOM 2118 C C . LEU A 1 285 ? 29.580 -23.300 9.327 1.00 70.31 367 LEU A C 1
ATOM 2119 O O . LEU A 1 285 ? 28.793 -22.814 8.509 1.00 67.77 367 LEU A O 1
ATOM 2124 N N . VAL A 1 286 ? 30.352 -22.545 10.106 1.00 66.43 368 VAL A N 1
ATOM 2125 C CA . VAL A 1 286 ? 30.268 -21.090 10.142 1.00 57.32 368 VAL A CA 1
ATOM 2126 C C . VAL A 1 286 ? 31.680 -20.526 10.230 1.00 61.25 368 VAL A C 1
ATOM 2127 O O . VAL A 1 286 ? 32.554 -21.111 10.877 1.00 64.69 368 VAL A O 1
ATOM 2131 N N . ARG A 1 287 ? 31.906 -19.396 9.563 1.00 54.07 369 ARG A N 1
ATOM 2132 C CA . ARG A 1 287 ? 33.123 -18.616 9.731 1.00 60.82 369 ARG A CA 1
ATOM 2133 C C . ARG A 1 287 ? 32.739 -17.191 10.098 1.00 58.87 369 ARG A C 1
ATOM 2134 O O . ARG A 1 287 ? 31.792 -16.632 9.535 1.00 57.06 369 ARG A O 1
ATOM 2142 N N . ALA A 1 288 ? 33.468 -16.605 11.046 1.00 58.64 370 ALA A N 1
ATOM 2143 C CA . ALA A 1 288 ? 33.108 -15.295 11.572 1.00 53.08 370 ALA A CA 1
ATOM 2144 C C . ALA A 1 288 ? 34.347 -14.436 11.762 1.00 51.22 370 ALA A C 1
ATOM 2145 O O . ALA A 1 288 ? 35.350 -14.897 12.316 1.00 58.91 370 ALA A O 1
ATOM 2147 N N . ARG A 1 289 ? 34.269 -13.191 11.302 1.00 48.28 371 ARG A N 1
ATOM 2148 C CA . ARG A 1 289 ? 35.267 -12.167 11.582 1.00 53.23 371 ARG A CA 1
ATOM 2149 C C . ARG A 1 289 ? 34.660 -11.175 12.564 1.00 56.87 371 ARG A C 1
ATOM 2150 O O . ARG A 1 289 ? 33.597 -10.604 12.295 1.00 58.64 371 ARG A O 1
ATOM 2158 N N . THR A 1 290 ? 35.329 -10.974 13.695 1.00 52.37 372 THR A N 1
ATOM 2159 C CA . THR A 1 290 ? 34.833 -10.107 14.752 1.00 52.16 372 THR A CA 1
ATOM 2160 C C . THR A 1 290 ? 35.791 -8.946 14.971 1.00 55.77 372 THR A C 1
ATOM 2161 O O . THR A 1 290 ? 37.012 -9.129 14.994 1.00 59.44 372 THR A O 1
ATOM 2165 N N . THR A 1 291 ? 35.228 -7.752 15.128 1.00 55.47 373 THR A N 1
ATOM 2166 C CA . THR A 1 291 ? 35.986 -6.543 15.420 1.00 59.30 373 THR A CA 1
ATOM 2167 C C . THR A 1 291 ? 35.716 -6.135 16.860 1.00 62.65 373 THR A C 1
ATOM 2168 O O . THR A 1 291 ? 34.557 -6.069 17.283 1.00 64.99 373 THR A O 1
ATOM 2172 N N . TRP A 1 292 ? 36.782 -5.866 17.609 1.00 63.74 374 TRP A N 1
ATOM 2173 C CA . TRP A 1 292 ? 36.696 -5.610 19.040 1.00 65.28 374 TRP A CA 1
ATOM 2174 C C . TRP A 1 292 ? 37.293 -4.251 19.362 1.00 75.68 374 TRP A C 1
ATOM 2175 O O . TRP A 1 292 ? 38.380 -3.917 18.880 1.00 77.40 374 TRP A O 1
ATOM 2186 N N . SER A 1 293 ? 36.588 -3.477 20.182 1.00 78.72 375 SER A N 1
ATOM 2187 C CA . SER A 1 293 ? 37.058 -2.170 20.610 1.00 71.43 375 SER A CA 1
ATOM 2188 C C . SER A 1 293 ? 36.670 -1.952 22.064 1.00 77.71 375 SER A C 1
ATOM 2189 O O . SER A 1 293 ? 35.782 -2.619 22.601 1.00 78.27 375 SER A O 1
ATOM 2192 N N . ARG A 1 294 ? 37.350 -1.001 22.699 1.00 78.41 376 ARG A N 1
ATOM 2193 C CA . ARG A 1 294 ? 37.066 -0.650 24.082 1.00 77.86 376 ARG A CA 1
ATOM 2194 C C . ARG A 1 294 ? 36.063 0.489 24.206 1.00 84.74 376 ARG A C 1
ATOM 2195 O O . ARG A 1 294 ? 35.538 0.714 25.302 1.00 83.70 376 ARG A O 1
ATOM 2203 N N . THR A 1 295 ? 35.784 1.208 23.119 1.00 87.40 377 THR A N 1
ATOM 2204 C CA . THR A 1 295 ? 34.825 2.304 23.133 1.00 91.73 377 THR A CA 1
ATOM 2205 C C . THR A 1 295 ? 34.029 2.303 21.836 1.00 89.31 377 THR A C 1
ATOM 2206 O O . THR A 1 295 ? 34.522 1.886 20.785 1.00 93.66 377 THR A O 1
ATOM 2210 N N . LEU A 1 296 ? 32.792 2.779 21.922 1.00 89.44 378 LEU A N 1
ATOM 2211 C CA . LEU A 1 296 ? 31.916 2.882 20.763 1.00 80.96 378 LEU A CA 1
ATOM 2212 C C . LEU A 1 296 ? 31.250 4.256 20.830 1.00 92.27 378 LEU A C 1
ATOM 2213 O O . LEU A 1 296 ? 31.744 5.190 21.472 1.00 103.34 378 LEU A O 1
ATOM 2218 N N . GLU A 1 297 ? 30.101 4.400 20.165 1.00 92.76 379 GLU A N 1
ATOM 2219 C CA . GLU A 1 297 ? 29.322 5.641 20.204 1.00 88.98 379 GLU A CA 1
ATOM 2220 C C . GLU A 1 297 ? 27.905 5.455 19.662 1.00 88.23 379 GLU A C 1
ATOM 2221 O O . GLU A 1 297 ? 27.724 5.061 18.506 1.00 92.66 379 GLU A O 1
ATOM 2227 N N . GLY A 1 298 ? 26.894 5.737 20.485 1.00 69.94 380 GLY A N 1
ATOM 2228 C CA . GLY A 1 298 ? 25.506 5.615 20.045 1.00 69.38 380 GLY A CA 1
ATOM 2229 C C . GLY A 1 298 ? 25.090 6.765 19.138 1.00 84.00 380 GLY A C 1
ATOM 2230 O O . GLY A 1 298 ? 25.369 7.933 19.408 1.00 89.93 380 GLY A O 1
ATOM 2231 N N . ALA A 1 299 ? 24.386 6.417 18.063 1.00 77.44 381 ALA A N 1
ATOM 2232 C CA . ALA A 1 299 ? 24.071 7.344 16.982 1.00 75.38 381 ALA A CA 1
ATOM 2233 C C . ALA A 1 299 ? 22.563 7.603 16.885 1.00 76.09 381 ALA A C 1
ATOM 2234 O O . ALA A 1 299 ? 21.771 7.157 17.720 1.00 78.40 381 ALA A O 1
ATOM 2236 N N . LYS A 1 300 ? 22.174 8.320 15.826 1.00 82.33 382 LYS A N 1
ATOM 2237 C CA . LYS A 1 300 ? 20.842 8.826 15.528 1.00 80.78 382 LYS A CA 1
ATOM 2238 C C . LYS A 1 300 ? 20.255 8.402 14.182 1.00 86.90 382 LYS A C 1
ATOM 2239 O O . LYS A 1 300 ? 20.915 8.524 13.144 1.00 99.47 382 LYS A O 1
ATOM 2245 N N . PRO A 1 301 ? 19.005 7.910 14.169 1.00 85.48 383 PRO A N 1
ATOM 2246 C CA . PRO A 1 301 ? 18.418 7.379 12.930 1.00 92.15 383 PRO A CA 1
ATOM 2247 C C . PRO A 1 301 ? 17.662 8.313 11.992 1.00 94.27 383 PRO A C 1
ATOM 2248 O O . PRO A 1 301 ? 17.665 9.534 12.174 1.00 97.87 383 PRO A O 1
ATOM 2252 N N . ALA A 1 302 ? 17.002 7.729 10.983 1.00 89.89 384 ALA A N 1
ATOM 2253 C CA . ALA A 1 302 ? 16.195 8.408 9.976 1.00 94.07 384 ALA A CA 1
ATOM 2254 C C . ALA A 1 302 ? 15.134 7.434 9.483 1.00 102.70 384 ALA A C 1
ATOM 2255 O O . ALA A 1 302 ? 15.447 6.254 9.261 1.00 113.01 384 ALA A O 1
ATOM 2257 N N . PRO A 1 303 ? 13.903 7.893 9.268 1.00 102.60 385 PRO A N 1
ATOM 2258 C CA . PRO A 1 303 ? 12.767 6.969 9.132 1.00 100.48 385 PRO A CA 1
ATOM 2259 C C . PRO A 1 303 ? 12.664 6.395 7.731 1.00 107.91 385 PRO A C 1
ATOM 2260 O O . PRO A 1 303 ? 13.039 7.048 6.745 1.00 114.15 385 PRO A O 1
ATOM 2264 N N . PRO A 1 304 ? 12.166 5.166 7.611 1.00 108.44 386 PRO A N 1
ATOM 2265 C CA . PRO A 1 304 ? 12.006 4.529 6.295 1.00 109.34 386 PRO A CA 1
ATOM 2266 C C . PRO A 1 304 ? 10.788 5.013 5.524 1.00 113.19 386 PRO A C 1
ATOM 2267 O O . PRO A 1 304 ? 10.538 4.509 4.419 1.00 111.58 386 PRO A O 1
ATOM 2271 N N . PRO A 1 305 ? 9.748 5.675 6.111 1.00 115.23 387 PRO A N 1
ATOM 2272 C CA . PRO A 1 305 ? 8.575 6.059 5.324 1.00 112.98 387 PRO A CA 1
ATOM 2273 C C . PRO A 1 305 ? 8.980 6.910 4.122 1.00 118.43 387 PRO A C 1
ATOM 2274 O O . PRO A 1 305 ? 8.139 7.131 3.280 1.00 116.43 387 PRO A O 1
ATOM 2278 N N . LEU A 1 306 ? 10.233 7.366 4.068 1.00 121.50 388 LEU A N 1
ATOM 2279 C CA . LEU A 1 306 ? 10.616 8.073 2.814 1.00 121.51 388 LEU A CA 1
ATOM 2280 C C . LEU A 1 306 ? 10.491 6.766 2.007 1.00 136.61 388 LEU A C 1
ATOM 2281 O O . LEU A 1 306 ? 11.353 5.894 2.217 1.00 140.80 388 LEU A O 1
ATOM 2286 N N . SER A 1 307 ? 9.410 6.607 1.244 1.00 142.80 389 SER A N 1
ATOM 2287 C CA . SER A 1 307 ? 9.221 5.388 0.419 1.00 142.39 389 SER A CA 1
ATOM 2288 C C . SER A 1 307 ? 7.930 6.082 -0.034 1.00 146.17 389 SER A C 1
ATOM 2289 O O . SER A 1 307 ? 7.983 6.786 -1.065 1.00 149.35 389 SER A O 1
#

Secondary structure (DSSP, 8-state):
--TTSEEEEEEPPGGGB-TTSBBPHHHHHHHHHHHHHHHHHHHH---SSSSS--SS-TTEEEEEEEEEEEESS--BTT-EEEEEEEEEEETTTEEEEEEEEEETTT--EEEEEEEEEEEEETTT--B-PPPHHHHHHHGGGPPPTT--SS-GGGSSPPPPP--SS-SEEEEEEE--SSS--TTSSPPHHHHHHHHGGGS-HHHHHTT-EEEEEEEEE-----TT-EEEEEEEESSHHHHTTSS----PPPEEEEEEEEEE-SS--EEEEEEEEEEES----B----TT--

Radius of gyration: 19.15 Å; Cα contacts (8 Å, |Δi|>4): 612; chains: 1; bounding box: 54×49×45 Å

InterPro domains:
  IPR002864 Acyl-ACP thioesterase, N-terminal hotdog domain [PF01643] (89-222)
  IPR029069 HotDog domain superfamily [SSF54637] (86-229)
  IPR029069 HotDog domain superfamily [SSF54637] (258-374)
  IPR045023 Acyl-[acyl-carrier-protein] hydrolase FATA/B [PTHR31727] (68-376)
  IPR049427 Acyl-ACP thioesterase-like, C-terminal domain [PF20791] (257-318)

B-factor: mean 83.03, std 30.88, range [39.24, 217.36]

Foldseek 3Di:
DQLLKFKDKDAAAQVQADPVQFGAVLSVVVVQVVRVLVNLCVVQNQEPQSANHCPLDVQKHKDWFKKKKFFFATDGHGFIKMKMKHWEDDPQFKIKIKIFIAGPVVRFTGMMMITIIGMAGNVPSHGDGRPPVVVVSSCVSHAYPVDDPDPPVPPPDDDDDDDPPALFKDPWDWDAQVQAPSNQFGDPSVVVVQQCSSAQPVQVVVQKGWRMKMKGFDDTDGHTFTKMKHKYWDDVVQVCRRDDHCVDDKTKMKMWMWTDDPPGIDTGMIMIIIIDNHGHIGHDDRRVVD

Sequence (290 aa):
PDKRSFREEHRIRGYEVSPDQRATIVTVANLLQEVAGNHAVGMWGRTDEGFASLPSMKDLLFVMTRLQVRMYEYPKWGDVVAVETYFTEEGRLAFRREWKLMDVATGKLLGAGTSTWVTINTATRRLSKLPEDVRKRFLRFAPPSSVHILPPEETKKKLQDMELPGQVQSAQQVARRADMDMNGHINNVTYLAWTLESLPERVMSGGYKMQEIELDFKAECTAGNAIEAHCNPLDDHSASFVGPAPDSAPLYFLSMLQKCDENGCTELVRARTTWSRTLEGAKPAPPPLS

Nearest PDB structures (foldseek):
  8qs0-assembly2_DDD  TM=9.207E-01  e=2.255E-28  Lemna aequinoctialis
  5x04-assembly1_A  TM=9.014E-01  e=4.835E-25  Umbellularia californica
  4k00-assembly1_A  TM=8.406E-01  e=8.335E-09  Synechocystis sp. PCC 6803 substr. Kazusa
  5v10-assembly1_B-2  TM=8.335E-01  e=1.172E-08  Pseudomonas aeruginosa PAO1
  2o5u-assembly1_B-2  TM=7.857E-01  e=8.311E-07  Pseudomonas aeruginosa

Organism: Chlamydomonas reinhardtii (NCBI:txid3055)